Protein AF-0000000070424730 (afdb_homodimer)

Sequence (356 aa):
MATKINPPKYNSAKSYELYKQELLAWKEITELAKEKRGVAIALTLPEEDKSKIREKVFDQIKLDDLKKETGLETLIAFLDKHLAKDDLADSLTKFEEFEDYRRSETQSIVDNIGVFDANYRRIEKKGMKLPPEILAFKLLRRANITKEETMIVLTGLNYNVTETLYDQAKQSLKSLQFMATKINPPKYNSAKSYELYKQELLAWKEITELAKEKRGVAIALTLPEEDKSKIREKVFDQIKLDDLKKETGLETLIAFLDKHLAKDDLADSLTKFEEFEDYRRSETQSIVDNIGVFDANYRRIEKKGMKLPPEILAFKLLRRANITKEETMIVLTGLNYNVTETLYDQAKQSLKSLQF

Structure (mmCIF, N/CA/C/O backbone):
data_AF-0000000070424730-model_v1
#
loop_
_entity.id
_entity.type
_entity.pdbx_description
1 polymer 'Uncharacterized pr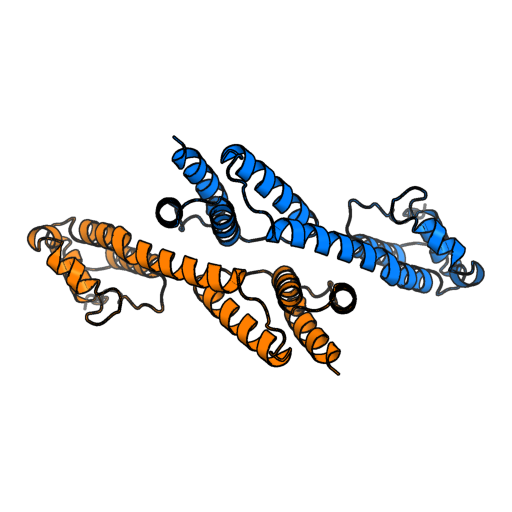otein LOC111123144 isoform X2'
#
loop_
_atom_site.group_PDB
_atom_site.id
_atom_site.type_symbol
_atom_site.label_atom_id
_atom_site.label_alt_id
_atom_site.label_comp_id
_atom_site.label_asym_id
_atom_site.label_entity_id
_atom_site.label_seq_id
_atom_site.pdbx_PDB_ins_code
_atom_site.Cartn_x
_atom_site.Cartn_y
_atom_site.Cartn_z
_atom_site.occupancy
_atom_site.B_iso_or_equiv
_atom_site.auth_seq_id
_atom_site.auth_comp_id
_atom_site.auth_asym_id
_atom_site.auth_atom_id
_atom_site.pdbx_PDB_model_num
ATOM 1 N N . MET A 1 1 ? 22.406 21.359 39.031 1 36.47 1 MET A N 1
ATOM 2 C CA . MET A 1 1 ? 22.25 22.141 37.812 1 36.47 1 MET A CA 1
ATOM 3 C C . MET A 1 1 ? 21.078 21.625 36.969 1 36.47 1 MET A C 1
ATOM 5 O O . MET A 1 1 ? 21 20.438 36.688 1 36.47 1 MET A O 1
ATOM 9 N N . ALA A 1 2 ? 19.906 22.156 37.219 1 44.91 2 ALA A N 1
ATOM 10 C CA . ALA A 1 2 ? 18.703 21.641 36.562 1 44.91 2 ALA A CA 1
ATOM 11 C C . ALA A 1 2 ? 18.906 21.438 35.062 1 44.91 2 ALA A C 1
ATOM 13 O O . ALA A 1 2 ? 19.5 22.297 34.406 1 44.91 2 ALA A O 1
ATOM 14 N N . THR A 1 3 ? 19.188 20.391 34.562 1 49.38 3 THR A N 1
ATOM 15 C CA . THR A 1 3 ? 19.453 20.078 33.188 1 49.38 3 THR A CA 1
ATOM 16 C C . THR A 1 3 ? 18.484 20.797 32.25 1 49.38 3 THR A C 1
ATOM 18 O O . THR A 1 3 ? 17.266 20.594 32.344 1 49.38 3 THR A O 1
ATOM 21 N N . LYS A 1 4 ? 18.922 22.062 31.922 1 62.5 4 LYS A N 1
ATOM 22 C CA . LYS A 1 4 ? 18.141 22.875 31 1 62.5 4 LYS A CA 1
ATOM 23 C C . LYS A 1 4 ? 17.859 22.125 29.703 1 62.5 4 LYS A C 1
ATOM 25 O O . LYS A 1 4 ? 18.797 21.734 28.984 1 62.5 4 LYS A O 1
ATOM 30 N N . ILE A 1 5 ? 16.766 21.453 29.594 1 75.62 5 ILE A N 1
ATOM 31 C CA . ILE A 1 5 ? 16.422 20.719 28.375 1 75.62 5 ILE A CA 1
ATOM 32 C C . ILE A 1 5 ? 15.891 21.688 27.312 1 75.62 5 ILE A C 1
ATOM 34 O O . ILE A 1 5 ? 14.883 22.359 27.531 1 75.62 5 ILE A O 1
ATOM 38 N N . ASN A 1 6 ? 16.688 21.906 26.297 1 86 6 ASN A N 1
ATOM 39 C CA . ASN A 1 6 ? 16.328 22.797 25.203 1 86 6 ASN A CA 1
ATOM 40 C C . ASN A 1 6 ? 15.055 22.344 24.5 1 86 6 ASN A C 1
ATOM 42 O O . ASN A 1 6 ? 14.789 21.141 24.422 1 86 6 ASN A O 1
ATOM 46 N N . PRO A 1 7 ? 14.195 23.328 24.109 1 88.94 7 PRO A N 1
ATOM 47 C CA . PRO A 1 7 ? 13.016 22.969 23.328 1 88.94 7 PRO A CA 1
ATOM 48 C C . PRO A 1 7 ? 13.375 22.266 22.016 1 88.94 7 PRO A C 1
ATOM 50 O O . PRO A 1 7 ? 14.438 22.516 21.453 1 88.94 7 PRO A O 1
ATOM 53 N N . PRO A 1 8 ? 12.492 21.422 21.578 1 88.75 8 PRO A N 1
ATOM 54 C CA . PRO A 1 8 ? 12.727 20.766 20.281 1 88.75 8 PRO A CA 1
ATOM 55 C C . PRO A 1 8 ? 12.656 21.75 19.109 1 88.75 8 PRO A C 1
ATOM 57 O O . PRO A 1 8 ? 11.906 22.734 19.172 1 88.75 8 PRO A O 1
ATOM 60 N N . LYS A 1 9 ? 13.422 21.469 18.125 1 87.75 9 LYS A N 1
ATOM 61 C CA . LYS A 1 9 ? 13.406 22.266 16.906 1 87.75 9 LYS A CA 1
ATOM 62 C C . LYS A 1 9 ? 12.602 21.594 15.805 1 87.75 9 LYS A C 1
ATOM 64 O O . LYS A 1 9 ? 12.648 20.375 15.656 1 87.75 9 LYS A O 1
ATOM 69 N N . TYR A 1 10 ? 11.805 22.469 15.141 1 86.62 10 TYR A N 1
ATOM 70 C CA . TYR A 1 10 ? 11.039 21.953 14.008 1 86.62 10 TYR A CA 1
ATOM 71 C C . TYR A 1 10 ? 11.836 22.078 12.719 1 86.62 10 TYR A C 1
ATOM 73 O O . TYR A 1 10 ? 12.453 23.109 12.453 1 86.62 10 TYR A O 1
ATOM 81 N N . ASN A 1 11 ? 11.906 20.953 12.016 1 77.88 11 ASN A N 1
ATOM 82 C CA . ASN A 1 11 ? 12.422 20.984 10.656 1 77.88 11 ASN A CA 1
ATOM 83 C C . ASN A 1 11 ? 11.57 20.141 9.711 1 77.88 11 ASN A C 1
ATOM 85 O O . ASN A 1 11 ? 10.914 19.188 10.141 1 77.88 11 ASN A O 1
ATOM 89 N N . SER A 1 12 ? 11.609 20.562 8.414 1 72.06 12 SER A N 1
ATOM 90 C CA . SER A 1 12 ? 10.719 19.984 7.414 1 72.06 12 SER A CA 1
ATOM 91 C C . SER A 1 12 ? 11.07 18.516 7.145 1 72.06 12 SER A C 1
ATOM 93 O O . SER A 1 12 ? 10.297 17.797 6.508 1 72.06 12 SER A O 1
ATOM 95 N N . ALA A 1 13 ? 12.18 18.094 7.719 1 71.25 13 ALA A N 1
ATOM 96 C CA . ALA A 1 13 ? 12.602 16.719 7.492 1 71.25 13 ALA A CA 1
ATOM 97 C C . ALA A 1 13 ? 11.812 15.758 8.375 1 71.25 13 ALA A C 1
ATOM 99 O O . ALA A 1 13 ? 11.758 14.555 8.102 1 71.25 13 ALA A O 1
ATOM 100 N N . LYS A 1 14 ? 11.25 16.328 9.438 1 74.75 14 LYS A N 1
ATOM 101 C CA . LYS A 1 14 ? 10.43 15.508 10.32 1 74.75 14 LYS A CA 1
ATOM 102 C C . LYS A 1 14 ? 8.953 15.828 10.156 1 74.75 14 LYS A C 1
ATOM 104 O O . LYS A 1 14 ? 8.586 16.953 9.82 1 74.75 14 LYS A O 1
ATOM 109 N N . SER A 1 15 ? 8.195 14.797 10.414 1 77.88 15 SER A N 1
ATOM 110 C CA . SER A 1 15 ? 6.754 15.016 10.352 1 77.88 15 SER A CA 1
ATOM 111 C C . SER A 1 15 ? 6.285 15.922 11.492 1 77.88 15 SER A C 1
ATOM 113 O O . SER A 1 15 ? 6.879 15.922 12.57 1 77.88 15 SER A O 1
ATOM 115 N N . TYR A 1 16 ? 5.336 16.703 11.227 1 85.88 16 TYR A N 1
ATOM 116 C CA . TYR A 1 16 ? 4.777 17.562 12.266 1 85.88 16 TYR A CA 1
ATOM 117 C C . TYR A 1 16 ? 4.32 16.75 13.461 1 85.88 16 TYR A C 1
ATOM 119 O O . TYR A 1 16 ? 4.469 17.172 14.609 1 85.88 16 TYR A O 1
ATOM 127 N N . GLU A 1 17 ? 3.738 15.602 13.172 1 79.31 17 GLU A N 1
ATOM 128 C CA . GLU A 1 17 ? 3.27 14.758 14.266 1 79.31 17 GLU A CA 1
ATOM 129 C C . GLU A 1 17 ? 4.41 14.398 15.211 1 79.31 17 GLU A C 1
ATOM 131 O O . GLU A 1 17 ? 4.23 14.391 16.422 1 79.31 17 GLU A O 1
ATOM 136 N N . LEU A 1 18 ? 5.461 14.039 14.664 1 79.19 18 LEU A N 1
ATOM 137 C CA . LEU A 1 18 ? 6.633 13.742 15.484 1 79.19 18 LEU A CA 1
ATOM 138 C C . LEU A 1 18 ? 7.07 14.969 16.281 1 79.19 18 LEU A C 1
ATOM 140 O O . LEU A 1 18 ? 7.395 14.875 17.453 1 79.19 18 LEU A O 1
ATOM 144 N N . TYR A 1 19 ? 7.137 16.078 15.633 1 88.5 19 TYR A N 1
ATOM 145 C CA . TYR A 1 19 ? 7.488 17.328 16.297 1 88.5 19 TYR A CA 1
ATOM 146 C C . TYR A 1 19 ? 6.527 17.625 17.438 1 88.5 19 TYR A C 1
ATOM 148 O O . TYR A 1 19 ? 6.953 18.016 18.531 1 88.5 19 TYR A O 1
ATOM 156 N N . LYS A 1 20 ? 5.285 17.438 17.172 1 89.25 20 LYS A N 1
ATOM 157 C CA . LYS A 1 20 ? 4.277 17.672 18.203 1 89.25 20 LYS A CA 1
ATOM 158 C C . LYS A 1 20 ? 4.496 16.766 19.406 1 89.25 20 LYS A C 1
ATOM 160 O O . LYS A 1 20 ? 4.387 17.203 20.547 1 89.25 20 LYS A O 1
ATOM 165 N N . GLN A 1 21 ? 4.855 15.547 19.156 1 84.94 21 GLN A N 1
ATOM 166 C CA . GLN A 1 21 ? 5.145 14.617 20.25 1 84.94 21 GLN A CA 1
ATOM 167 C C . GLN A 1 21 ? 6.355 15.078 21.062 1 84.94 21 GLN A C 1
ATOM 169 O O . GLN A 1 21 ? 6.367 14.977 22.281 1 84.94 21 GLN A O 1
ATOM 174 N N . GLU A 1 22 ? 7.312 15.508 20.344 1 89.25 22 GLU A N 1
ATOM 175 C CA . GLU A 1 22 ? 8.492 16.047 21.016 1 89.25 22 GLU A CA 1
ATOM 176 C C . GLU A 1 22 ? 8.133 17.25 21.891 1 89.25 22 GLU A C 1
ATOM 178 O O . GLU A 1 22 ? 8.664 17.406 22.984 1 89.25 22 GLU A O 1
ATOM 183 N N . LEU A 1 23 ? 7.289 18.094 21.391 1 92.19 23 LEU A N 1
ATOM 184 C CA . LEU A 1 23 ? 6.84 19.266 22.141 1 92.19 23 LEU A CA 1
ATOM 185 C C . LEU A 1 23 ? 6.133 18.844 23.422 1 92.19 23 LEU A C 1
ATOM 187 O O . LEU A 1 23 ? 6.387 19.406 24.484 1 92.19 23 LEU A O 1
ATOM 191 N N . LEU A 1 24 ? 5.309 17.812 23.344 1 90.56 24 LEU A N 1
ATOM 192 C CA . LEU A 1 24 ? 4.551 17.344 24.5 1 90.56 24 LEU A CA 1
ATOM 193 C C . LEU A 1 24 ? 5.473 16.688 25.516 1 90.56 24 LEU A C 1
ATOM 195 O O . LEU A 1 24 ? 5.285 16.844 26.719 1 90.56 24 LEU A O 1
ATOM 199 N N . ALA A 1 25 ? 6.426 15.984 25.031 1 90.62 25 ALA A N 1
ATOM 200 C CA . ALA A 1 25 ? 7.426 15.398 25.922 1 90.62 25 ALA A CA 1
ATOM 201 C C . ALA A 1 25 ? 8.227 16.484 26.641 1 90.62 25 ALA A C 1
ATOM 203 O O . ALA A 1 25 ? 8.445 16.391 27.859 1 90.62 25 ALA A O 1
ATOM 204 N N . TRP A 1 26 ? 8.68 17.438 25.922 1 92.56 26 TRP A N 1
ATOM 205 C CA . TRP A 1 26 ? 9.43 18.562 26.469 1 92.56 26 TRP A CA 1
ATOM 206 C C . TRP A 1 26 ? 8.609 19.281 27.531 1 92.56 26 TRP A C 1
ATOM 208 O O . TRP A 1 26 ? 9.141 19.688 28.562 1 92.56 26 TRP A O 1
ATOM 218 N N . LYS A 1 27 ? 7.332 19.438 27.25 1 92.62 27 LYS A N 1
ATOM 219 C CA . LYS A 1 27 ? 6.41 20.062 28.188 1 92.62 27 LYS A CA 1
ATOM 220 C C . LYS A 1 27 ? 6.434 19.375 29.547 1 92.62 27 LYS A C 1
ATOM 222 O O . LYS A 1 27 ? 6.332 20.031 30.594 1 92.62 27 LYS A O 1
ATOM 227 N N . GLU A 1 28 ? 6.637 18.141 29.562 1 91.56 28 GLU A N 1
ATOM 228 C CA . GLU A 1 28 ? 6.574 17.328 30.781 1 91.56 28 GLU A CA 1
ATOM 229 C C . GLU A 1 28 ? 7.824 17.531 31.641 1 91.56 28 GLU A C 1
ATOM 231 O O . GLU A 1 28 ? 7.789 17.328 32.844 1 91.56 28 GLU A O 1
ATOM 236 N N . ILE A 1 29 ? 8.875 17.844 31.031 1 91.12 29 ILE A N 1
ATOM 237 C CA . ILE A 1 29 ? 10.125 17.766 31.781 1 91.12 29 ILE A CA 1
ATOM 238 C C . ILE A 1 29 ? 10.711 19.172 31.953 1 91.12 29 ILE A C 1
ATOM 240 O O . ILE A 1 29 ? 11.609 19.375 32.781 1 91.12 29 ILE A O 1
ATOM 244 N N . THR A 1 30 ? 10.273 20.109 31.156 1 92.19 30 THR A N 1
ATOM 245 C CA . THR A 1 30 ? 10.867 21.453 31.203 1 92.19 30 THR A CA 1
ATOM 246 C C . THR A 1 30 ? 10.625 22.109 32.562 1 92.19 30 THR A C 1
ATOM 248 O O . THR A 1 30 ? 9.602 21.859 33.188 1 92.19 30 THR A O 1
ATOM 251 N N . GLU A 1 31 ? 11.562 22.891 32.906 1 91.12 31 GLU A N 1
ATOM 252 C CA . GLU A 1 31 ? 11.461 23.641 34.156 1 91.12 31 GLU A CA 1
ATOM 253 C C . GLU A 1 31 ? 11.023 25.078 33.906 1 91.12 31 GLU A C 1
ATOM 255 O O . GLU A 1 31 ? 10.859 25.859 34.844 1 91.12 31 GLU A O 1
ATOM 260 N N . LEU A 1 32 ? 10.781 25.375 32.656 1 91.81 32 LEU A N 1
ATOM 261 C CA . LEU A 1 32 ? 10.312 26.703 32.312 1 91.81 32 LEU A CA 1
ATOM 262 C C . LEU A 1 32 ? 8.898 26.938 32.812 1 91.81 32 LEU A C 1
ATOM 264 O O . LEU A 1 32 ? 8.055 26.031 32.75 1 91.81 32 LEU A O 1
ATOM 268 N N . ALA A 1 33 ? 8.695 28.156 33.344 1 92.88 33 ALA A N 1
ATOM 269 C CA . ALA A 1 33 ? 7.344 28.516 33.75 1 92.88 33 ALA A CA 1
ATOM 270 C C . ALA A 1 33 ? 6.352 28.344 32.594 1 92.88 33 ALA A C 1
ATOM 272 O O . ALA A 1 33 ? 6.703 28.547 31.438 1 92.88 33 ALA A O 1
ATOM 273 N N . LYS A 1 34 ? 5.117 27.984 32.938 1 94 34 LYS A N 1
ATOM 274 C CA . LYS A 1 34 ? 4.082 27.703 31.938 1 94 34 LYS A CA 1
ATOM 275 C C . LYS A 1 34 ? 3.865 28.906 31.031 1 94 34 LYS A C 1
ATOM 277 O O . LYS A 1 34 ? 3.656 28.75 29.828 1 94 34 LYS A O 1
ATOM 282 N N . GLU A 1 35 ? 4.016 30.078 31.641 1 94.94 35 GLU A N 1
ATOM 283 C CA . GLU A 1 35 ? 3.732 31.312 30.938 1 94.94 35 GLU A CA 1
ATOM 284 C C . GLU A 1 35 ? 4.84 31.641 29.938 1 94.94 35 GLU A C 1
ATOM 286 O O . GLU A 1 35 ? 4.688 32.531 29.094 1 94.94 35 GLU A O 1
ATOM 291 N N . LYS A 1 36 ? 5.898 30.891 29.953 1 93.31 36 LYS A N 1
ATOM 292 C CA . LYS A 1 36 ? 7.035 31.172 29.078 1 93.31 36 LYS A CA 1
ATOM 293 C C . LYS A 1 36 ? 7.168 30.109 28 1 93.31 36 LYS A C 1
ATOM 295 O O . LYS A 1 36 ? 7.898 30.297 27.016 1 93.31 36 LYS A O 1
ATOM 300 N N . ARG A 1 37 ? 6.512 29.047 28.078 1 94.69 37 ARG A N 1
ATOM 301 C CA . ARG A 1 37 ? 6.707 27.875 27.234 1 94.69 37 ARG A CA 1
ATOM 302 C C . ARG A 1 37 ? 6.266 28.172 25.797 1 94.69 37 ARG A C 1
ATOM 304 O O . ARG A 1 37 ? 6.953 27.797 24.844 1 94.69 37 ARG A O 1
ATOM 311 N N . GLY A 1 38 ? 5.121 28.781 25.641 1 95.38 38 GLY A N 1
ATOM 312 C CA . GLY A 1 38 ? 4.637 29.125 24.312 1 95.38 38 GLY A CA 1
ATOM 313 C C . GLY A 1 38 ? 5.609 29.984 23.516 1 95.38 38 GLY A C 1
ATOM 314 O O . GLY A 1 38 ? 5.926 29.688 22.375 1 95.38 38 GLY A O 1
ATOM 315 N N . VAL A 1 39 ? 6.121 30.969 24.25 1 93.56 39 VAL A N 1
ATOM 316 C CA . VAL A 1 39 ? 7.047 31.906 23.625 1 93.56 39 VAL A CA 1
ATOM 317 C C . VAL A 1 39 ? 8.359 31.188 23.297 1 93.56 39 VAL A C 1
ATOM 319 O O . VAL A 1 39 ? 8.938 31.391 22.234 1 93.56 39 VAL A O 1
ATOM 322 N N . ALA A 1 40 ? 8.836 30.406 24.172 1 93.12 40 ALA A N 1
ATOM 323 C CA . ALA A 1 40 ? 10.094 29.672 23.984 1 93.12 40 ALA A CA 1
ATOM 324 C C . ALA A 1 40 ? 10.047 28.828 22.719 1 93.12 40 ALA A C 1
ATOM 326 O O . ALA A 1 40 ? 10.992 28.828 21.922 1 93.12 40 ALA A O 1
ATOM 327 N N . ILE A 1 41 ? 8.945 28.094 22.531 1 94.44 41 ILE A N 1
ATOM 328 C CA . ILE A 1 41 ? 8.812 27.219 21.375 1 94.44 41 ILE A CA 1
ATOM 329 C C . ILE A 1 41 ? 8.656 28.047 20.109 1 94.44 41 ILE A C 1
ATOM 331 O O . ILE A 1 41 ? 9.25 27.734 19.062 1 94.44 41 ILE A O 1
ATOM 335 N N . ALA A 1 42 ? 7.883 29.109 20.188 1 93.5 42 ALA A N 1
ATOM 336 C CA . ALA A 1 42 ? 7.656 29.969 19.031 1 93.5 42 ALA A CA 1
ATOM 337 C C . ALA A 1 42 ? 8.977 30.484 18.469 1 93.5 42 ALA A C 1
ATOM 339 O O . ALA A 1 42 ? 9.156 30.562 17.25 1 93.5 42 ALA A O 1
ATOM 340 N N . LEU A 1 43 ? 9.828 30.719 19.359 1 92.12 43 LEU A N 1
ATOM 341 C CA . LEU A 1 43 ? 11.102 31.312 18.969 1 92.12 43 LEU A CA 1
ATOM 342 C C . LEU A 1 43 ? 12.023 30.266 18.359 1 92.12 43 LEU A C 1
ATOM 344 O O . LEU A 1 43 ? 13 30.609 17.688 1 92.12 43 LEU A O 1
ATOM 348 N N . THR A 1 44 ? 11.727 29 18.562 1 91.31 44 THR A N 1
ATOM 349 C CA . THR A 1 44 ? 12.57 27.953 18 1 91.31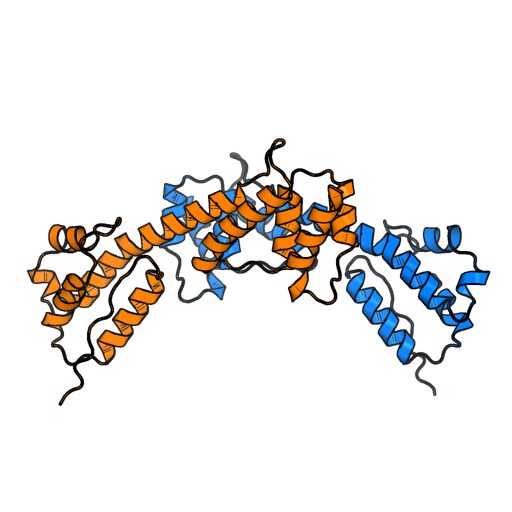 44 THR A CA 1
ATOM 350 C C . THR A 1 44 ? 12.109 27.578 16.594 1 91.31 44 THR A C 1
ATOM 352 O O . THR A 1 44 ? 12.812 26.859 15.883 1 91.31 44 THR A O 1
ATOM 355 N N . LEU A 1 45 ? 10.938 28.031 16.203 1 92.31 45 LEU A N 1
ATOM 356 C CA . LEU A 1 45 ? 10.422 27.703 14.883 1 92.31 45 LEU A CA 1
ATOM 357 C C . LEU A 1 45 ? 11.281 28.328 13.789 1 92.31 45 LEU A C 1
ATOM 359 O O . LEU A 1 45 ? 11.859 29.406 13.992 1 92.31 45 LEU A O 1
ATOM 363 N N . PRO A 1 46 ? 11.359 27.641 12.727 1 87.94 46 PRO A N 1
ATOM 364 C CA . PRO A 1 46 ? 12.25 28.125 11.672 1 87.94 46 PRO A CA 1
ATOM 365 C C . PRO A 1 46 ? 11.789 29.453 11.07 1 87.94 46 PRO A C 1
ATOM 367 O O . PRO A 1 46 ? 10.586 29.672 10.891 1 87.94 46 PRO A O 1
ATOM 370 N N . GLU A 1 47 ? 12.719 30.297 10.711 1 82 47 GLU A N 1
ATOM 371 C CA . GLU A 1 47 ? 12.438 31.625 10.164 1 82 47 GLU A CA 1
ATOM 372 C C . GLU A 1 47 ? 12.258 31.562 8.648 1 82 47 GLU A C 1
ATOM 374 O O . GLU A 1 47 ? 11.398 32.25 8.094 1 82 47 GLU A O 1
ATOM 379 N N . GLU A 1 48 ? 13.102 30.781 7.988 1 77.25 48 GLU A N 1
ATOM 380 C CA . GLU A 1 48 ? 13.156 30.828 6.531 1 77.25 48 GLU A CA 1
ATOM 381 C C . GLU A 1 48 ? 12.664 29.516 5.914 1 77.25 48 GLU A C 1
ATOM 383 O O . GLU A 1 48 ? 12.898 29.266 4.734 1 77.25 48 GLU A O 1
ATOM 388 N N . ASP A 1 49 ? 11.734 29.031 6.531 1 76.25 49 ASP A N 1
ATOM 389 C CA . ASP A 1 49 ? 11.281 27.781 5.914 1 76.25 49 ASP A CA 1
ATOM 390 C C . ASP A 1 49 ? 10.055 28.016 5.035 1 76.25 49 ASP A C 1
ATOM 392 O O . ASP A 1 49 ? 9.461 29.094 5.07 1 76.25 49 ASP A O 1
A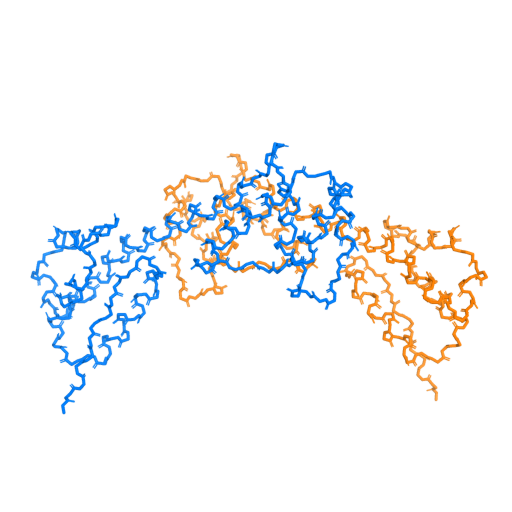TOM 396 N N . LYS A 1 50 ? 9.805 27.156 4.094 1 76.12 50 LYS A N 1
ATOM 397 C CA . LYS A 1 50 ? 8.742 27.281 3.104 1 76.12 50 LYS A CA 1
ATOM 398 C C . LYS A 1 50 ? 7.398 27.562 3.775 1 76.12 50 LYS A C 1
ATOM 400 O O . LYS A 1 50 ? 6.559 28.266 3.223 1 76.12 50 LYS A O 1
ATOM 405 N N . SER A 1 51 ? 7.254 27.078 5 1 77.69 51 SER A N 1
ATOM 406 C CA . SER A 1 51 ? 5.973 27.203 5.691 1 77.69 51 SER A CA 1
ATOM 407 C C . SER A 1 51 ? 5.801 28.609 6.285 1 77.69 51 SER A C 1
ATOM 409 O O . SER A 1 51 ? 4.68 29.031 6.57 1 77.69 51 SER A O 1
ATOM 411 N N . LYS A 1 52 ? 6.977 29.297 6.5 1 83.88 52 LYS A N 1
ATOM 412 C CA . LYS A 1 52 ? 6.98 30.594 7.168 1 83.88 52 LYS A CA 1
ATOM 413 C C . LYS A 1 52 ? 6.195 30.547 8.477 1 83.88 52 LYS A C 1
ATOM 415 O O . LYS A 1 52 ? 5.461 31.484 8.805 1 83.88 52 LYS A O 1
ATOM 420 N N . ILE A 1 53 ? 6.254 29.438 9.125 1 90.19 53 ILE A N 1
ATOM 421 C CA . ILE A 1 53 ? 5.406 29.156 10.273 1 90.19 53 ILE A CA 1
ATOM 422 C C . ILE A 1 53 ? 5.703 30.141 11.398 1 90.19 53 ILE A C 1
ATOM 424 O O . ILE A 1 53 ? 4.785 30.609 12.086 1 90.19 53 ILE A O 1
ATOM 428 N N . ARG A 1 54 ? 6.914 30.531 11.594 1 90.31 54 ARG A N 1
ATOM 429 C CA . ARG A 1 54 ? 7.23 31.484 12.656 1 90.31 54 ARG A CA 1
ATOM 430 C C . ARG A 1 54 ? 6.566 32.812 12.406 1 90.31 54 ARG A C 1
ATOM 432 O O . ARG A 1 54 ? 5.973 33.406 13.312 1 90.31 54 ARG A O 1
ATOM 439 N N . GLU A 1 55 ? 6.668 33.219 11.203 1 90.81 55 GLU A N 1
ATOM 440 C CA . GLU A 1 55 ? 6.027 34.5 10.828 1 90.81 55 GLU A CA 1
ATOM 441 C C . GLU A 1 55 ? 4.52 34.438 11.055 1 90.81 55 GLU A C 1
ATOM 443 O O . GLU A 1 55 ? 3.93 35.375 11.586 1 90.81 55 GLU A O 1
ATOM 448 N N . LYS A 1 56 ? 3.951 33.375 10.703 1 90.62 56 LYS A N 1
ATOM 449 C CA . LYS A 1 56 ? 2.514 33.188 10.883 1 90.62 56 LYS A CA 1
ATOM 450 C C . LYS A 1 56 ? 2.137 33.219 12.359 1 90.62 56 LYS A C 1
ATOM 452 O O . LYS A 1 56 ? 1.123 33.812 12.734 1 90.62 56 LYS A O 1
ATOM 457 N N . VAL A 1 57 ? 2.955 32.531 13.117 1 93.31 57 VAL A N 1
ATOM 458 C CA . VAL A 1 57 ? 2.691 32.469 14.547 1 93.31 57 VAL A CA 1
ATOM 459 C C . VAL A 1 57 ? 2.686 33.875 15.156 1 93.31 57 VAL A C 1
ATOM 461 O O . VAL A 1 57 ? 1.727 34.25 15.82 1 93.31 57 VAL A O 1
ATOM 464 N N . PHE A 1 58 ? 3.689 34.656 14.875 1 92.38 58 PHE A N 1
ATOM 465 C CA . PHE A 1 58 ? 3.83 35.969 15.508 1 92.38 58 PHE A CA 1
ATOM 466 C C . PHE A 1 58 ? 2.912 36.969 14.844 1 92.38 58 PHE A C 1
ATOM 468 O O . PHE A 1 58 ? 2.619 38.031 15.43 1 92.38 58 PHE A O 1
ATOM 475 N N . ASP A 1 59 ? 2.438 36.656 13.664 1 92.06 59 ASP A N 1
ATOM 476 C CA . ASP A 1 59 ? 1.495 37.531 12.961 1 92.06 59 ASP A CA 1
ATOM 477 C C . ASP A 1 59 ? 0.064 37.281 13.43 1 92.06 59 ASP A C 1
ATOM 479 O O . ASP A 1 59 ? -0.746 38.219 13.5 1 92.06 59 ASP A O 1
ATOM 483 N N . GLN A 1 60 ? -0.207 36.062 13.797 1 92.81 60 GLN A N 1
ATOM 484 C CA . GLN A 1 60 ? -1.609 35.688 13.953 1 92.81 60 GLN A CA 1
ATOM 485 C C . GLN A 1 60 ? -1.943 35.406 15.414 1 92.81 60 GLN A C 1
ATOM 487 O O . GLN A 1 60 ? -3.115 35.406 15.797 1 92.81 60 GLN A O 1
ATOM 492 N N . ILE A 1 61 ? -0.941 35.094 16.203 1 93.69 61 ILE A N 1
ATOM 493 C CA . ILE A 1 61 ? -1.16 34.875 17.625 1 93.69 61 ILE A CA 1
ATOM 494 C C . ILE A 1 61 ? -0.656 36.094 18.422 1 93.69 61 ILE A C 1
ATOM 496 O O . ILE A 1 61 ? 0.501 36.469 18.281 1 93.69 61 ILE A O 1
ATOM 500 N N . LYS A 1 62 ? -1.55 36.656 19.25 1 94.75 62 LYS A N 1
ATOM 501 C CA . LYS A 1 62 ? -1.116 37.75 20.109 1 94.75 62 LYS A CA 1
ATOM 502 C C . LYS A 1 62 ? -0.073 37.25 21.125 1 94.75 62 LYS A C 1
ATOM 504 O O . LYS A 1 62 ? -0.2 36.156 21.672 1 94.75 62 LYS A O 1
ATOM 509 N N . LEU A 1 63 ? 0.861 38.094 21.25 1 93.62 63 LEU A N 1
ATOM 510 C CA . LEU A 1 63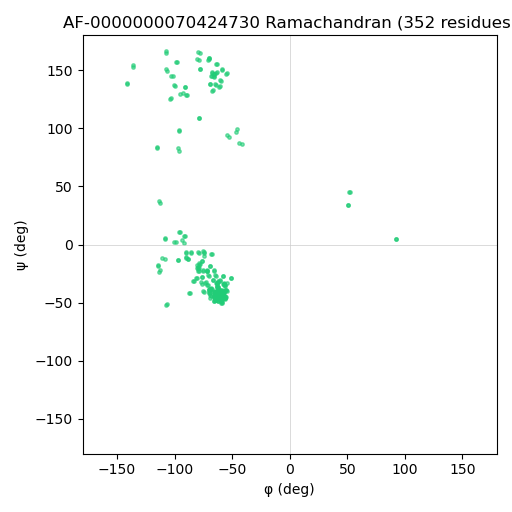 ? 1.919 37.75 22.203 1 93.62 63 LEU A CA 1
ATOM 511 C C . LEU A 1 63 ? 1.344 37.469 23.594 1 93.62 63 LEU A C 1
ATOM 513 O O . LEU A 1 63 ? 1.808 36.594 24.297 1 93.62 63 LEU A O 1
ATOM 517 N N . ASP A 1 64 ? 0.364 38.25 23.984 1 94.75 64 ASP A N 1
ATOM 518 C CA . ASP A 1 64 ? -0.261 38.125 25.297 1 94.75 64 ASP A CA 1
ATOM 519 C C . ASP A 1 64 ? -0.888 36.719 25.453 1 94.75 64 ASP A C 1
ATOM 521 O O . ASP A 1 64 ? -0.918 36.188 26.562 1 94.75 64 ASP A O 1
ATOM 525 N N . ASP A 1 65 ? -1.345 36.156 24.344 1 94.94 65 ASP A N 1
ATOM 526 C CA . ASP A 1 65 ? -1.933 34.844 24.391 1 94.94 65 ASP A CA 1
ATOM 527 C C . ASP A 1 65 ? -0.852 33.75 24.5 1 94.94 65 ASP A C 1
ATOM 529 O O . ASP A 1 65 ? -1.059 32.719 25.125 1 94.94 65 ASP A O 1
ATOM 533 N N . LEU A 1 66 ? 0.296 34 23.906 1 95 66 LEU A N 1
ATOM 534 C CA . LEU A 1 66 ? 1.412 33.062 23.953 1 95 66 LEU A CA 1
ATOM 535 C C . LEU A 1 66 ? 2.049 33.031 25.344 1 95 66 LEU A C 1
ATOM 537 O O . LEU A 1 66 ? 2.648 32.031 25.734 1 95 66 LEU A O 1
ATOM 541 N N . LYS A 1 67 ? 1.84 34.156 26.125 1 94.12 67 LYS A N 1
ATOM 542 C CA . LYS A 1 67 ? 2.469 34.312 27.438 1 94.12 67 LYS A CA 1
ATOM 543 C C . LYS A 1 67 ? 1.556 33.781 28.547 1 94.12 67 LYS A C 1
ATOM 545 O O . LYS A 1 67 ? 1.87 33.938 29.734 1 94.12 67 LYS A O 1
ATOM 550 N N . LYS A 1 68 ? 0.442 33.281 28.188 1 95.56 68 LYS A N 1
ATOM 551 C CA . LYS A 1 68 ? -0.457 32.688 29.172 1 95.56 68 LYS A CA 1
ATOM 552 C C . LYS A 1 68 ? 0 31.297 29.578 1 95.56 68 LYS A C 1
ATOM 554 O O . LYS A 1 68 ? 0.842 30.703 28.906 1 95.56 68 LYS A O 1
ATOM 559 N N . GLU A 1 69 ? -0.578 30.844 30.688 1 95.44 69 GLU A N 1
ATOM 560 C CA . GLU A 1 69 ? -0.307 29.469 31.109 1 95.44 69 GLU A CA 1
ATOM 561 C C . GLU A 1 69 ? -0.696 28.469 30.031 1 95.44 69 GLU A C 1
ATOM 563 O O . GLU A 1 69 ? -0.076 27.406 29.906 1 95.44 69 GLU A O 1
ATOM 568 N N . THR A 1 70 ? -1.668 28.891 29.234 1 95.69 70 THR A N 1
ATOM 569 C CA . THR A 1 70 ? -2.162 28.047 28.156 1 95.69 70 THR A CA 1
ATOM 570 C C . THR A 1 70 ? -1.473 28.375 26.828 1 95.69 70 THR A C 1
ATOM 572 O O . THR A 1 70 ? -1.925 27.953 25.766 1 95.69 70 THR A O 1
ATOM 575 N N . GLY A 1 71 ? -0.399 29.188 26.922 1 95.25 71 GLY A N 1
ATOM 576 C CA . GLY A 1 71 ? 0.267 29.656 25.719 1 95.25 71 GLY A CA 1
ATOM 577 C C . GLY A 1 71 ? 0.777 28.531 24.828 1 95.25 71 GLY A C 1
ATOM 578 O O . GLY A 1 71 ? 0.653 28.594 23.609 1 95.25 71 GLY A O 1
ATOM 579 N N . LEU A 1 72 ? 1.351 27.531 25.453 1 95.56 72 LEU A N 1
ATOM 580 C CA . LEU A 1 72 ? 1.864 26.391 24.688 1 95.56 72 LEU A CA 1
ATOM 581 C C . LEU A 1 72 ? 0.73 25.656 23.984 1 95.56 72 LEU A C 1
ATOM 583 O O . LEU A 1 72 ? 0.869 25.25 22.828 1 95.56 72 LEU A O 1
ATOM 587 N N . GLU A 1 73 ? -0.392 25.484 24.641 1 94.25 73 GLU A N 1
ATOM 588 C CA . GLU A 1 73 ? -1.556 24.844 24.047 1 94.25 73 GLU A CA 1
ATOM 589 C C . GLU A 1 73 ? -2.08 25.641 22.859 1 94.25 73 GLU A C 1
ATOM 591 O O . GLU A 1 73 ? -2.451 25.078 21.828 1 94.25 73 GLU A O 1
ATOM 596 N N . THR A 1 74 ? -2.092 26.953 23.062 1 94.88 74 THR A N 1
ATOM 597 C CA . THR A 1 74 ? -2.502 27.859 21.984 1 94.88 74 THR A CA 1
ATOM 598 C C . THR A 1 74 ? -1.586 27.703 20.781 1 94.88 74 THR A C 1
ATOM 600 O O . THR A 1 74 ? -2.059 27.641 19.641 1 94.88 74 THR A O 1
ATOM 603 N N . LEU A 1 75 ? -0.273 27.625 21.062 1 95.31 75 LEU A N 1
ATOM 604 C CA . LEU A 1 75 ? 0.706 27.469 19.984 1 95.31 75 LEU A CA 1
ATOM 605 C C . LEU A 1 75 ? 0.531 26.125 19.281 1 95.31 75 LEU A C 1
ATOM 607 O O . LEU A 1 75 ? 0.52 26.047 18.047 1 95.31 75 LEU A O 1
ATOM 611 N N . ILE A 1 76 ? 0.343 25.078 19.969 1 93.06 76 ILE A N 1
ATOM 612 C CA . ILE A 1 76 ? 0.191 23.734 19.406 1 93.06 76 ILE A CA 1
ATOM 613 C C . ILE A 1 76 ? -1.062 23.688 18.531 1 93.06 76 ILE A C 1
ATOM 615 O O . ILE A 1 76 ? -1.046 23.109 17.453 1 93.06 76 ILE A O 1
ATOM 619 N N . ALA A 1 77 ? -2.133 24.281 19 1 89.75 77 ALA A N 1
ATOM 620 C CA . ALA A 1 77 ? -3.359 24.344 18.203 1 89.75 77 ALA A CA 1
ATOM 621 C C . ALA A 1 77 ? -3.123 25.047 16.875 1 89.75 77 ALA A C 1
ATOM 623 O O . ALA A 1 77 ? -3.639 24.625 15.836 1 89.75 77 ALA A O 1
ATOM 624 N N . PHE A 1 78 ? -2.377 26.125 16.953 1 90.5 78 PHE A N 1
ATOM 625 C CA . PHE A 1 78 ? -2.035 26.875 15.758 1 90.5 78 PHE A CA 1
ATOM 626 C C . PHE A 1 78 ? -1.181 26.031 14.812 1 90.5 78 PHE A C 1
ATOM 628 O O . PHE A 1 78 ? -1.405 26.031 13.602 1 90.5 78 PHE A O 1
ATOM 635 N N . LEU A 1 79 ? -0.18 25.375 15.352 1 90.25 79 LEU A N 1
ATOM 636 C CA . LEU A 1 79 ? 0.697 24.531 14.562 1 90.25 79 LEU A CA 1
ATOM 637 C C . LEU A 1 79 ? -0.085 23.375 13.945 1 90.25 79 LEU A C 1
ATOM 639 O O . LEU A 1 79 ? 0.173 22.984 12.805 1 90.25 79 LEU A O 1
ATOM 643 N N . ASP A 1 80 ? -1.017 22.844 14.609 1 84.56 80 ASP A N 1
ATOM 644 C CA . ASP A 1 80 ? -1.894 21.797 14.102 1 84.56 80 ASP A CA 1
ATOM 645 C C . ASP A 1 80 ? -2.633 22.25 12.852 1 84.56 80 ASP A C 1
ATOM 647 O O . ASP A 1 80 ? -2.756 21.5 11.883 1 84.56 80 ASP A O 1
ATOM 651 N N . LYS A 1 81 ? -3.016 23.469 12.984 1 82.06 81 LYS A N 1
ATOM 652 C CA . LYS A 1 81 ? -3.812 24.016 11.891 1 82.06 81 LYS A CA 1
ATOM 653 C C . LYS A 1 81 ? -2.955 24.281 10.656 1 82.06 81 LYS A C 1
ATOM 655 O O . LYS A 1 81 ? -3.41 24.094 9.531 1 82.06 81 LYS A O 1
ATOM 660 N N . HIS A 1 82 ? -1.733 24.625 10.883 1 84.5 82 HIS A N 1
ATOM 661 C CA . HIS A 1 82 ? -0.943 25.094 9.75 1 84.5 82 HIS A CA 1
ATOM 662 C C . HIS A 1 82 ? 0.092 24.047 9.336 1 84.5 82 HIS A C 1
ATOM 664 O O . HIS A 1 82 ? 0.2 23.703 8.156 1 84.5 82 HIS A O 1
ATOM 670 N N . LEU A 1 83 ? 0.84 23.594 10.25 1 85.5 83 LEU A N 1
ATOM 671 C CA . LEU A 1 83 ? 1.917 22.672 9.906 1 85.5 83 LEU A CA 1
ATOM 672 C C . LEU A 1 83 ? 1.365 21.297 9.602 1 85.5 83 LEU A C 1
ATOM 674 O O . LEU A 1 83 ? 1.849 20.609 8.695 1 85.5 83 LEU A O 1
ATOM 678 N N . ALA A 1 84 ? 0.398 20.891 10.375 1 82.31 84 ALA A N 1
ATOM 679 C CA . ALA A 1 84 ? -0.204 19.594 10.102 1 82.31 84 ALA A CA 1
ATOM 680 C C . ALA A 1 84 ? -0.835 19.562 8.711 1 82.31 84 ALA A C 1
ATOM 682 O O . ALA A 1 84 ? -0.663 18.594 7.969 1 82.31 84 ALA A O 1
ATOM 683 N N . LYS A 1 85 ? -1.469 20.625 8.461 1 83.25 85 LYS A N 1
ATOM 684 C CA . LYS A 1 85 ? -2.129 20.734 7.168 1 83.25 85 LYS A CA 1
ATOM 685 C C . LYS A 1 85 ? -1.109 20.719 6.031 1 83.25 85 LYS A C 1
ATOM 687 O O . LYS A 1 85 ? -1.29 20.016 5.031 1 83.25 85 LYS A O 1
ATOM 692 N N . ASP A 1 86 ? -0.119 21.5 6.195 1 83.5 86 ASP A N 1
ATOM 693 C CA . ASP A 1 86 ? 0.914 21.578 5.168 1 83.5 86 ASP A CA 1
ATOM 694 C C . ASP A 1 86 ? 1.602 20.219 4.984 1 83.5 86 ASP A C 1
ATOM 696 O O . ASP A 1 86 ? 1.887 19.812 3.857 1 83.5 86 ASP A O 1
ATOM 700 N N . ASP A 1 87 ? 1.878 19.641 6.078 1 87 87 ASP A N 1
ATOM 701 C CA . ASP A 1 87 ? 2.539 18.344 6.031 1 87 87 ASP A CA 1
ATOM 702 C C . ASP A 1 87 ? 1.662 17.312 5.332 1 87 87 ASP A C 1
ATOM 704 O O . ASP A 1 87 ? 2.154 16.516 4.531 1 87 87 ASP A O 1
ATOM 708 N N . LEU A 1 88 ? 0.429 17.328 5.656 1 89.62 88 LEU A N 1
ATOM 709 C CA . LEU A 1 88 ? -0.501 16.391 5.043 1 89.62 88 LEU A CA 1
ATOM 710 C C . LEU A 1 88 ? -0.684 16.688 3.559 1 89.62 88 LEU A C 1
ATOM 712 O O . LEU A 1 88 ? -0.813 15.773 2.744 1 89.62 88 LEU A O 1
ATOM 716 N N . ALA A 1 89 ? -0.711 17.969 3.203 1 90.06 89 ALA A N 1
ATOM 717 C CA . ALA A 1 89 ? -0.784 18.344 1.796 1 90.06 89 ALA A CA 1
ATOM 718 C C . ALA A 1 89 ? 0.432 17.844 1.026 1 90.06 89 ALA A C 1
ATOM 720 O O . ALA A 1 89 ? 0.304 17.359 -0.103 1 90.06 89 ALA A O 1
ATOM 721 N N . ASP A 1 90 ? 1.542 18.016 1.649 1 91.44 90 ASP A N 1
ATOM 722 C CA . ASP A 1 90 ? 2.771 17.516 1.043 1 91.44 90 ASP A CA 1
ATOM 723 C C . ASP A 1 90 ? 2.729 15.992 0.89 1 91.44 90 ASP A C 1
ATOM 725 O O . ASP A 1 90 ? 3.121 15.453 -0.149 1 91.44 90 ASP A O 1
ATOM 729 N N . SER A 1 91 ? 2.293 15.312 1.928 1 92.81 91 SER A N 1
ATOM 730 C CA . SER A 1 91 ? 2.145 13.859 1.886 1 92.81 91 SER A CA 1
ATOM 731 C C . SER A 1 91 ? 1.184 13.438 0.78 1 92.81 91 SER A C 1
ATOM 733 O O . SER A 1 91 ? 1.457 12.484 0.046 1 92.81 91 SER A O 1
ATOM 735 N N . LEU A 1 92 ? 0.119 14.141 0.676 1 94.94 92 LEU A N 1
ATOM 736 C CA . LEU A 1 92 ? -0.866 13.844 -0.358 1 94.94 92 LEU A CA 1
ATOM 737 C C . LEU A 1 92 ? -0.265 14.016 -1.748 1 94.94 92 LEU A C 1
ATOM 739 O O . LEU A 1 92 ? -0.47 13.18 -2.629 1 94.94 92 LEU A O 1
ATOM 743 N N . THR A 1 93 ? 0.43 15.086 -1.954 1 95.5 93 THR A N 1
ATOM 744 C CA . THR A 1 93 ? 1.062 15.352 -3.24 1 95.5 93 THR A CA 1
ATOM 745 C C . THR A 1 93 ? 2.037 14.234 -3.607 1 95.5 93 THR A C 1
ATOM 747 O O . THR A 1 93 ? 2.014 13.734 -4.73 1 95.5 93 THR A O 1
ATOM 750 N N . LYS A 1 94 ? 2.889 13.898 -2.711 1 95.81 94 LYS A N 1
ATOM 751 C CA . LYS A 1 94 ? 3.865 12.836 -2.943 1 95.81 94 LYS A CA 1
ATOM 752 C C . LYS A 1 94 ? 3.174 11.5 -3.213 1 95.81 94 LYS A C 1
ATOM 754 O O . LYS A 1 94 ? 3.602 10.742 -4.082 1 95.81 94 LYS A O 1
ATOM 759 N N . PHE A 1 95 ? 2.152 11.234 -2.439 1 97.25 95 PHE A N 1
ATOM 760 C CA . PHE A 1 95 ? 1.357 10.023 -2.625 1 97.25 95 PHE A CA 1
ATOM 761 C C . PHE A 1 95 ? 0.75 9.984 -4.023 1 97.25 95 PHE A C 1
ATOM 763 O O . PHE A 1 95 ? 0.817 8.961 -4.707 1 97.25 95 PHE A O 1
ATOM 770 N N . GLU A 1 96 ? 0.162 11.039 -4.445 1 96.38 96 GLU A N 1
ATOM 771 C CA . GLU A 1 96 ? -0.454 11.125 -5.766 1 96.38 96 GLU A CA 1
ATOM 772 C C . GLU A 1 96 ? 0.587 10.977 -6.871 1 96.38 96 GLU A C 1
ATOM 774 O O . GLU A 1 96 ? 0.338 10.312 -7.879 1 96.38 96 GLU A O 1
ATOM 779 N N . GLU A 1 97 ? 1.684 11.617 -6.684 1 96.5 97 GLU A N 1
ATOM 780 C CA . GLU A 1 97 ? 2.77 11.469 -7.648 1 96.5 97 GLU A CA 1
ATOM 781 C C . GLU A 1 97 ? 3.193 10.016 -7.789 1 96.5 97 GLU A C 1
ATOM 783 O O . GLU A 1 97 ? 3.426 9.531 -8.898 1 96.5 97 GLU A O 1
ATOM 788 N N . PHE A 1 98 ? 3.277 9.344 -6.676 1 98.12 98 PHE A N 1
ATOM 789 C CA . PHE A 1 98 ? 3.646 7.93 -6.676 1 98.12 98 PHE A CA 1
ATOM 790 C C . PHE A 1 98 ? 2.576 7.09 -7.363 1 98.12 98 PHE A C 1
ATOM 792 O O . PHE A 1 98 ? 2.889 6.215 -8.172 1 98.12 98 PHE A O 1
ATOM 799 N N . GLU A 1 99 ? 1.336 7.34 -7.082 1 96.62 99 GLU A N 1
ATOM 800 C CA . GLU A 1 99 ? 0.217 6.57 -7.617 1 96.62 99 GLU A CA 1
ATOM 801 C C . GLU A 1 99 ? 0.027 6.836 -9.109 1 96.62 99 GLU A C 1
ATOM 803 O O . GLU A 1 99 ? -0.417 5.953 -9.844 1 96.62 99 GLU A O 1
ATOM 808 N N . ASP A 1 100 ? 0.426 7.988 -9.562 1 95.62 100 ASP A N 1
ATOM 809 C CA . ASP A 1 100 ? 0.117 8.391 -10.93 1 95.62 100 ASP A CA 1
ATOM 810 C C . ASP A 1 100 ? 1.289 8.109 -11.867 1 95.62 100 ASP A C 1
ATOM 812 O O . ASP A 1 100 ? 1.136 8.133 -13.094 1 95.62 100 ASP A O 1
ATOM 816 N N . TYR A 1 101 ? 2.361 7.844 -11.305 1 96.81 101 TYR A N 1
ATOM 817 C CA . TYR A 1 101 ? 3.551 7.648 -12.125 1 96.81 101 TYR A CA 1
ATOM 818 C C . TYR A 1 101 ? 3.363 6.48 -13.086 1 96.81 101 TYR A C 1
ATOM 820 O O . TYR A 1 101 ? 2.844 5.43 -12.703 1 96.81 101 TYR A O 1
ATOM 828 N N . ARG A 1 102 ? 3.768 6.664 -14.328 1 95.44 102 ARG A N 1
ATOM 829 C CA . ARG A 1 102 ? 3.82 5.645 -15.367 1 95.44 102 ARG A CA 1
ATOM 830 C C . ARG A 1 102 ? 5.062 5.809 -16.234 1 95.44 102 ARG A C 1
ATOM 832 O O . ARG A 1 102 ? 5.434 6.93 -16.594 1 95.44 102 ARG A O 1
ATOM 839 N N . ARG A 1 103 ? 5.594 4.68 -16.516 1 96.12 103 ARG A N 1
ATOM 840 C CA . ARG A 1 103 ? 6.766 4.695 -17.375 1 96.12 103 ARG A CA 1
ATOM 841 C C . ARG A 1 103 ? 6.391 5.148 -18.781 1 96.12 103 ARG A C 1
ATOM 843 O O . ARG A 1 103 ? 5.414 4.668 -19.359 1 96.12 103 ARG A O 1
ATOM 850 N N . SER A 1 104 ? 7.184 6.062 -19.266 1 93.5 104 SER A N 1
ATOM 851 C CA . SER A 1 104 ? 7.012 6.488 -20.656 1 93.5 104 SER A CA 1
ATOM 852 C C . SER A 1 104 ? 7.621 5.48 -21.625 1 93.5 104 SER A C 1
ATOM 854 O O . SER A 1 104 ? 8.539 4.738 -21.266 1 93.5 104 SER A O 1
ATOM 856 N N . GLU A 1 105 ? 7.156 5.52 -22.859 1 89.38 105 GLU A N 1
ATOM 857 C CA . GLU A 1 105 ? 7.66 4.613 -23.891 1 89.38 105 GLU A CA 1
ATOM 858 C C . GLU A 1 105 ? 9.133 4.871 -24.172 1 89.38 105 GLU A C 1
ATOM 860 O O . GLU A 1 105 ? 9.859 3.969 -24.609 1 89.38 105 GLU A O 1
ATOM 865 N N . THR A 1 106 ? 9.586 6.031 -23.953 1 92.44 106 THR A N 1
ATOM 866 C CA . THR A 1 106 ? 10.953 6.418 -24.281 1 92.44 106 THR A CA 1
ATOM 867 C C . THR A 1 106 ? 11.891 6.164 -23.109 1 92.44 106 THR A C 1
ATOM 869 O O . THR A 1 106 ? 13.109 6.27 -23.25 1 92.44 106 THR A O 1
ATOM 872 N N . GLN A 1 107 ? 11.398 5.82 -22.062 1 94.31 107 GLN A N 1
ATOM 873 C CA . GLN A 1 107 ? 12.188 5.621 -20.844 1 94.31 107 GLN A CA 1
ATOM 874 C C . GLN A 1 107 ? 12.656 4.172 -20.734 1 94.31 107 GLN A C 1
ATOM 876 O O . GLN A 1 107 ? 11.883 3.242 -20.969 1 94.31 107 GLN A O 1
ATOM 881 N N . SER A 1 108 ? 13.922 3.979 -20.375 1 94.19 108 SER A N 1
ATOM 882 C CA . SER A 1 108 ? 14.43 2.629 -20.156 1 94.19 108 SER A CA 1
ATOM 883 C C . SER A 1 108 ? 13.836 2.018 -18.891 1 94.19 108 SER A C 1
ATOM 885 O O . SER A 1 108 ? 13.375 2.738 -18 1 94.19 108 SER A O 1
ATOM 887 N N . ILE A 1 109 ? 13.891 0.714 -18.812 1 95.06 109 ILE A N 1
ATOM 888 C CA . ILE A 1 109 ? 13.398 -0.007 -17.656 1 95.06 109 ILE A CA 1
ATOM 889 C C . ILE A 1 109 ? 14.219 0.387 -16.422 1 95.06 109 ILE A C 1
ATOM 891 O O . ILE A 1 109 ? 13.664 0.585 -15.336 1 95.06 109 ILE A O 1
ATOM 895 N N . VAL A 1 110 ? 15.523 0.495 -16.609 1 94.88 110 VAL A N 1
ATOM 896 C CA . VAL A 1 110 ? 16.422 0.844 -15.5 1 94.88 110 VAL A CA 1
ATOM 897 C C . VAL A 1 110 ? 16.062 2.23 -14.969 1 94.88 110 VAL A C 1
ATOM 899 O O . VAL A 1 110 ? 15.984 2.436 -13.758 1 94.88 110 VAL A O 1
ATOM 902 N N . ASP A 1 111 ? 15.812 3.178 -15.867 1 95.88 111 ASP A N 1
ATOM 903 C CA . ASP A 1 111 ? 15.406 4.523 -15.469 1 95.88 111 ASP A CA 1
ATOM 904 C C . ASP A 1 111 ? 14.047 4.5 -14.766 1 95.88 111 ASP A C 1
ATOM 906 O O . ASP A 1 111 ? 13.844 5.207 -13.781 1 95.88 111 ASP A O 1
ATOM 910 N N . ASN A 1 112 ? 13.148 3.74 -15.359 1 96.56 112 ASN A N 1
ATOM 911 C CA . ASN A 1 112 ? 11.828 3.6 -14.758 1 96.56 112 ASN A CA 1
ATOM 912 C C . ASN A 1 112 ? 11.922 3.105 -13.312 1 96.56 112 ASN A C 1
ATOM 914 O O . ASN A 1 112 ? 11.25 3.637 -12.43 1 96.56 112 ASN A O 1
ATOM 918 N N . ILE A 1 113 ? 12.75 2.092 -13.07 1 97.62 113 ILE A N 1
ATOM 919 C CA . ILE A 1 113 ? 12.938 1.543 -11.734 1 97.62 113 ILE A CA 1
ATOM 920 C C . ILE A 1 113 ? 13.5 2.621 -10.812 1 97.62 113 ILE A C 1
ATOM 922 O O . ILE A 1 113 ? 13.055 2.762 -9.672 1 97.62 113 ILE A O 1
ATOM 926 N N . GLY A 1 114 ? 14.445 3.389 -11.297 1 97.56 114 GLY A N 1
ATOM 927 C CA . GLY A 1 114 ? 15.016 4.48 -10.516 1 97.56 114 GLY A CA 1
ATOM 928 C C . GLY A 1 114 ? 13.984 5.512 -10.094 1 97.56 114 GLY A C 1
ATOM 929 O O . GLY A 1 114 ? 13.945 5.918 -8.93 1 97.56 114 GLY A O 1
ATOM 930 N N . VAL A 1 115 ? 13.188 5.949 -11.008 1 97.75 115 VAL A N 1
ATOM 931 C CA . VAL A 1 115 ? 12.164 6.949 -10.711 1 97.75 115 VAL A CA 1
ATOM 932 C C . VAL A 1 115 ? 11.141 6.367 -9.742 1 97.75 115 VAL A C 1
ATOM 934 O O . VAL A 1 115 ? 10.727 7.035 -8.789 1 97.75 115 VAL A O 1
ATOM 937 N N . PHE A 1 116 ? 10.727 5.109 -10.008 1 98.19 116 PHE A N 1
ATOM 938 C CA . PHE A 1 116 ? 9.781 4.441 -9.117 1 98.19 116 PHE A CA 1
ATOM 939 C C . PHE A 1 116 ? 10.328 4.379 -7.699 1 98.19 116 PHE A C 1
ATOM 941 O O . PHE A 1 116 ? 9.617 4.711 -6.742 1 98.19 116 PHE A O 1
ATOM 948 N N . ASP A 1 117 ? 11.602 4.023 -7.551 1 97.88 117 ASP A N 1
ATOM 949 C CA . ASP A 1 117 ? 12.258 3.943 -6.254 1 97.88 117 ASP A CA 1
ATOM 950 C C . ASP A 1 117 ? 12.289 5.309 -5.57 1 97.88 117 ASP A C 1
ATOM 952 O O . ASP A 1 117 ? 12.039 5.414 -4.367 1 97.88 117 ASP A O 1
ATOM 956 N N . ALA A 1 118 ? 12.602 6.266 -6.348 1 97.75 118 ALA A N 1
ATOM 957 C CA . ALA A 1 118 ? 12.68 7.621 -5.805 1 97.75 118 ALA A CA 1
ATOM 958 C C . ALA A 1 118 ? 11.32 8.094 -5.305 1 97.75 118 ALA A C 1
ATOM 960 O O . ALA A 1 118 ? 11.211 8.664 -4.219 1 97.75 118 ALA A O 1
ATOM 961 N N . ASN A 1 119 ? 10.312 7.887 -6.125 1 97.88 119 ASN A N 1
ATOM 962 C CA . ASN A 1 119 ? 8.961 8.266 -5.73 1 97.88 119 ASN A CA 1
ATOM 963 C C . ASN A 1 119 ? 8.508 7.5 -4.492 1 97.88 119 ASN A C 1
ATOM 965 O O . ASN A 1 119 ? 7.887 8.07 -3.596 1 97.88 119 ASN A O 1
ATOM 969 N N . TYR A 1 120 ? 8.844 6.199 -4.457 1 98.06 120 TYR A N 1
ATOM 970 C CA . TYR A 1 120 ? 8.453 5.406 -3.297 1 98.06 120 TYR A CA 1
ATOM 971 C C . TYR A 1 120 ? 9.156 5.891 -2.039 1 98.06 120 TYR A C 1
ATOM 973 O O . TYR A 1 120 ? 8.547 5.969 -0.968 1 98.06 120 TYR A O 1
ATOM 981 N N . ARG A 1 121 ? 10.438 6.207 -2.139 1 96.69 121 ARG A N 1
ATOM 982 C CA . ARG A 1 121 ? 11.203 6.699 -0.996 1 96.69 121 ARG A CA 1
ATOM 983 C C . ARG A 1 121 ? 10.562 7.957 -0.413 1 96.69 121 ARG A C 1
ATOM 985 O O . ARG A 1 121 ? 10.594 8.172 0.801 1 96.69 121 ARG A O 1
ATOM 992 N N . ARG A 1 122 ? 10.016 8.742 -1.22 1 94.94 122 ARG A N 1
ATOM 993 C CA . ARG A 1 122 ? 9.398 9.984 -0.773 1 94.94 122 ARG A CA 1
ATOM 994 C C . ARG A 1 122 ? 8.18 9.703 0.102 1 94.94 122 ARG A C 1
ATOM 996 O O . ARG A 1 122 ? 7.969 10.375 1.116 1 94.94 122 ARG A O 1
ATOM 1003 N N . ILE A 1 123 ? 7.379 8.68 -0.31 1 95.31 123 ILE A N 1
ATOM 1004 C CA . ILE A 1 123 ? 6.195 8.422 0.503 1 95.31 123 ILE A CA 1
ATOM 1005 C C . ILE A 1 123 ? 6.578 7.582 1.721 1 95.31 123 ILE A C 1
ATOM 1007 O O . ILE A 1 123 ? 5.965 7.703 2.783 1 95.31 123 ILE A O 1
ATOM 1011 N N . GLU A 1 124 ? 7.613 6.766 1.602 1 94.19 124 GLU A N 1
ATOM 1012 C CA . GLU A 1 124 ? 8.125 6.004 2.738 1 94.19 124 GLU A CA 1
ATOM 1013 C C . GLU A 1 124 ? 8.586 6.93 3.859 1 94.19 124 GLU A C 1
ATOM 1015 O O . GLU A 1 124 ? 8.336 6.66 5.035 1 94.19 124 GLU A O 1
ATOM 1020 N N . LYS A 1 125 ? 9.195 8.008 3.475 1 89.62 125 LYS A N 1
ATOM 1021 C CA . LYS A 1 125 ? 9.672 8.992 4.438 1 89.62 125 LYS A CA 1
ATOM 1022 C C . LYS A 1 125 ? 8.516 9.664 5.164 1 89.62 125 LYS A C 1
ATOM 1024 O O . LYS A 1 125 ? 8.688 10.211 6.254 1 89.62 125 LYS A O 1
ATOM 1029 N N . LYS A 1 126 ? 7.359 9.625 4.543 1 87.75 126 LYS A N 1
ATOM 1030 C CA . LYS A 1 126 ? 6.164 10.211 5.145 1 87.75 126 LYS A CA 1
ATOM 1031 C C . LYS A 1 126 ? 5.398 9.172 5.961 1 87.75 126 LYS A C 1
ATOM 1033 O O . LYS A 1 126 ? 4.25 9.398 6.34 1 87.75 126 LYS A O 1
ATOM 1038 N N . GLY A 1 127 ? 6.023 7.965 6.117 1 85.5 127 GLY A N 1
ATOM 1039 C CA . GLY A 1 127 ? 5.414 6.934 6.941 1 85.5 127 GLY A CA 1
ATOM 1040 C C . GLY A 1 127 ? 4.527 5.988 6.156 1 85.5 127 GLY A C 1
ATOM 1041 O O . GLY A 1 127 ? 3.846 5.141 6.734 1 85.5 127 GLY A O 1
ATOM 1042 N N . MET A 1 128 ? 4.465 6.125 4.852 1 92.56 128 MET A N 1
ATOM 1043 C CA . MET A 1 128 ? 3.643 5.273 3.996 1 92.56 128 MET A CA 1
ATOM 1044 C C . MET A 1 128 ? 4.473 4.145 3.393 1 92.56 128 MET A C 1
ATOM 1046 O O . MET A 1 128 ? 4.926 4.246 2.252 1 92.56 128 MET A O 1
ATOM 1050 N N . LYS A 1 129 ? 4.613 3.141 4.168 1 94.75 129 LYS A N 1
ATOM 1051 C CA . LYS A 1 129 ? 5.41 1.989 3.748 1 94.75 129 LYS A CA 1
ATOM 1052 C C . LYS A 1 129 ? 4.523 0.906 3.135 1 94.75 129 LYS A C 1
ATOM 1054 O O . LYS A 1 129 ? 3.506 0.526 3.717 1 94.75 129 LYS A O 1
ATOM 1059 N N . LEU A 1 130 ? 4.895 0.441 1.979 1 97.31 130 LEU A N 1
ATOM 1060 C CA . LEU A 1 130 ? 4.16 -0.616 1.291 1 97.31 130 LEU A CA 1
ATOM 1061 C C . LEU A 1 130 ? 4.855 -1.961 1.461 1 97.31 130 LEU A C 1
ATOM 1063 O O . LEU A 1 130 ? 6.09 -2.029 1.476 1 97.31 130 LEU A O 1
A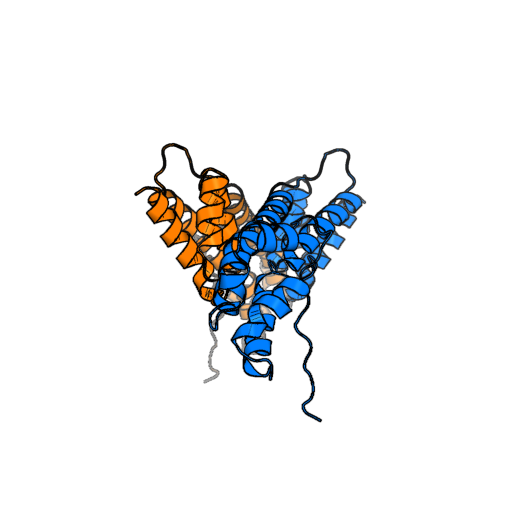TOM 1067 N N . PRO A 1 131 ? 4.105 -3.018 1.554 1 95.38 131 PRO A N 1
ATOM 1068 C CA . PRO A 1 131 ? 4.719 -4.348 1.547 1 95.38 131 PRO A CA 1
ATOM 1069 C C . PRO A 1 131 ? 5.422 -4.664 0.229 1 95.38 131 PRO A C 1
ATOM 1071 O O . PRO A 1 131 ? 5.004 -4.188 -0.829 1 95.38 131 PRO A O 1
ATOM 1074 N N . PRO A 1 132 ? 6.402 -5.586 0.352 1 95.62 132 PRO A N 1
ATOM 1075 C CA . PRO A 1 132 ? 7.195 -5.891 -0.841 1 95.62 132 PRO A CA 1
ATOM 1076 C C . PRO A 1 132 ? 6.355 -6.473 -1.976 1 95.62 132 PRO A C 1
ATOM 1078 O O . PRO A 1 132 ? 6.625 -6.203 -3.148 1 95.62 132 PRO A O 1
ATOM 1081 N N . GLU A 1 133 ? 5.367 -7.277 -1.634 1 93.81 133 GLU A N 1
ATOM 1082 C CA . GLU A 1 133 ? 4.52 -7.887 -2.654 1 93.81 133 GLU A CA 1
ATOM 1083 C C . GLU A 1 133 ? 3.74 -6.824 -3.428 1 93.81 133 GLU A C 1
ATOM 1085 O O . GLU A 1 133 ? 3.637 -6.898 -4.656 1 93.81 133 GLU A O 1
ATOM 1090 N N . ILE A 1 134 ? 3.238 -5.84 -2.727 1 96.81 134 ILE A N 1
ATOM 1091 C CA . ILE A 1 134 ? 2.473 -4.77 -3.354 1 96.81 134 ILE A CA 1
ATOM 1092 C C . ILE A 1 134 ? 3.402 -3.891 -4.191 1 96.81 134 ILE A C 1
ATOM 1094 O O . ILE A 1 134 ? 3.051 -3.488 -5.301 1 96.81 134 ILE A O 1
ATOM 1098 N N . LEU A 1 135 ? 4.602 -3.645 -3.668 1 97.75 135 LEU A N 1
ATOM 1099 C CA . LEU A 1 135 ? 5.582 -2.863 -4.41 1 97.75 135 LEU A CA 1
ATOM 1100 C C . LEU A 1 135 ? 5.93 -3.541 -5.734 1 97.75 135 LEU A C 1
ATOM 1102 O O . LEU A 1 135 ? 6.031 -2.879 -6.77 1 97.75 135 LEU A O 1
ATOM 1106 N N . ALA A 1 136 ? 6.062 -4.812 -5.676 1 97.31 136 ALA A N 1
ATOM 1107 C CA . ALA A 1 136 ? 6.379 -5.566 -6.887 1 97.31 136 ALA A CA 1
ATOM 1108 C C . ALA A 1 136 ? 5.273 -5.422 -7.93 1 97.31 136 ALA A C 1
ATOM 1110 O O . ALA A 1 136 ? 5.547 -5.125 -9.094 1 97.31 136 ALA A O 1
ATOM 1111 N N . PHE A 1 137 ? 4.039 -5.613 -7.488 1 97.06 137 PHE A N 1
ATOM 1112 C CA . PHE A 1 137 ? 2.91 -5.504 -8.398 1 97.06 137 PHE A CA 1
ATOM 1113 C C . PHE A 1 137 ? 2.814 -4.098 -8.977 1 97.06 137 PHE A C 1
ATOM 1115 O O . PHE A 1 137 ? 2.57 -3.928 -10.172 1 97.06 137 PHE A O 1
ATOM 1122 N N . LYS A 1 138 ? 3.006 -3.096 -8.156 1 97.88 138 LYS A N 1
ATOM 1123 C CA . LYS A 1 138 ? 2.926 -1.711 -8.609 1 97.88 138 LYS A CA 1
ATOM 1124 C C . LYS A 1 138 ? 4.031 -1.397 -9.617 1 97.88 138 LYS A C 1
ATOM 1126 O O . LYS A 1 138 ? 3.791 -0.732 -10.625 1 97.88 138 LYS A O 1
ATOM 1131 N N . LEU A 1 139 ? 5.238 -1.862 -9.281 1 97.94 139 LEU A N 1
ATOM 1132 C CA . LEU A 1 139 ? 6.355 -1.647 -10.195 1 97.94 139 LEU A CA 1
ATOM 1133 C C . LEU A 1 139 ? 6.047 -2.215 -11.578 1 97.94 139 LEU A C 1
ATOM 1135 O O . LEU A 1 139 ? 6.246 -1.54 -12.586 1 97.94 139 LEU A O 1
ATOM 1139 N N . LEU A 1 140 ? 5.535 -3.387 -11.602 1 97 140 LEU A N 1
ATOM 1140 C CA . LEU A 1 140 ? 5.242 -4.055 -12.867 1 97 140 LEU A CA 1
ATOM 1141 C C . LEU A 1 140 ? 4.098 -3.363 -13.602 1 97 140 LEU A C 1
ATOM 1143 O O . LEU A 1 140 ? 4.145 -3.209 -14.82 1 97 140 LEU A O 1
ATOM 1147 N N . ARG A 1 141 ? 3.154 -2.945 -12.859 1 94.94 141 ARG A N 1
ATOM 1148 C CA . ARG A 1 141 ? 2.021 -2.24 -13.453 1 94.94 141 ARG A CA 1
ATOM 1149 C C . ARG A 1 141 ? 2.469 -0.936 -14.102 1 94.94 141 ARG A C 1
ATOM 1151 O O . ARG A 1 141 ? 1.912 -0.522 -15.117 1 94.94 141 ARG A O 1
ATOM 1158 N N . ARG A 1 142 ? 3.422 -0.342 -13.562 1 94.75 142 ARG A N 1
ATOM 1159 C CA . ARG A 1 142 ? 3.848 0.98 -14.008 1 94.75 142 ARG A CA 1
ATOM 1160 C C . ARG A 1 142 ? 4.918 0.873 -15.094 1 94.75 142 ARG A C 1
ATOM 1162 O O . ARG A 1 142 ? 5.254 1.867 -15.734 1 94.75 142 ARG A O 1
ATOM 1169 N N . ALA A 1 143 ? 5.441 -0.259 -15.305 1 95.31 143 ALA A N 1
ATOM 1170 C CA . ALA A 1 143 ? 6.57 -0.477 -16.203 1 95.31 143 ALA A CA 1
ATOM 1171 C C . ALA A 1 143 ? 6.129 -0.411 -17.656 1 95.31 143 ALA A C 1
ATOM 1173 O O . ALA A 1 143 ? 6.965 -0.331 -18.562 1 95.31 143 ALA A O 1
ATOM 1174 N N . ASN A 1 144 ? 4.816 -0.293 -17.938 1 92.25 144 ASN A N 1
ATOM 1175 C CA . ASN A 1 144 ? 4.297 -0.237 -19.297 1 92.25 144 ASN A CA 1
ATOM 1176 C C . ASN A 1 144 ? 4.816 -1.397 -20.141 1 92.25 144 ASN A C 1
ATOM 1178 O O . ASN A 1 144 ? 5.344 -1.188 -21.234 1 92.25 144 ASN A O 1
ATOM 1182 N N . ILE A 1 145 ? 4.801 -2.6 -19.625 1 93.5 145 ILE A N 1
ATOM 1183 C CA . ILE A 1 145 ? 5.125 -3.84 -20.312 1 93.5 145 ILE A CA 1
ATOM 1184 C C . ILE A 1 145 ? 3.848 -4.637 -20.562 1 93.5 145 ILE A C 1
ATOM 1186 O O . ILE A 1 145 ? 2.777 -4.285 -20.062 1 93.5 145 ILE A O 1
ATOM 1190 N N . THR A 1 146 ? 3.969 -5.617 -21.438 1 92.44 146 THR A N 1
ATOM 1191 C CA . THR A 1 146 ? 2.791 -6.398 -21.797 1 92.44 146 THR A CA 1
ATOM 1192 C C . THR A 1 146 ? 2.344 -7.273 -20.625 1 92.44 146 THR A C 1
ATOM 1194 O O . THR A 1 146 ? 3.111 -7.508 -19.688 1 92.44 146 THR A O 1
ATOM 1197 N N . LYS A 1 147 ? 1.135 -7.684 -20.641 1 91.12 147 LYS A N 1
ATOM 1198 C CA . LYS A 1 147 ? 0.619 -8.594 -19.625 1 91.12 147 LYS A CA 1
ATOM 1199 C C . LYS A 1 147 ? 1.423 -9.891 -19.594 1 91.12 147 LYS A C 1
ATOM 1201 O O . LYS A 1 147 ? 1.639 -10.469 -18.516 1 91.12 147 LYS A O 1
ATOM 1206 N N . GLU A 1 148 ? 1.789 -10.359 -20.75 1 89 148 GLU A N 1
ATOM 1207 C CA . GLU A 1 148 ? 2.596 -11.578 -20.828 1 89 148 GLU A CA 1
ATOM 1208 C C . GLU A 1 148 ? 3.936 -11.398 -20.125 1 89 148 GLU A C 1
ATOM 1210 O O . GLU A 1 148 ? 4.363 -12.273 -19.359 1 89 148 GLU A O 1
ATOM 1215 N N . GLU A 1 149 ? 4.562 -10.297 -20.359 1 92.44 149 GLU A N 1
ATOM 1216 C CA . GLU A 1 149 ? 5.828 -10 -19.703 1 92.44 149 GLU A CA 1
ATOM 1217 C C . GLU A 1 149 ? 5.648 -9.883 -18.188 1 92.44 149 GLU A C 1
ATOM 1219 O O . GLU A 1 149 ? 6.473 -10.375 -17.422 1 92.44 149 GLU A O 1
ATOM 1224 N N . THR A 1 150 ? 4.574 -9.234 -17.797 1 94.94 150 THR A N 1
ATOM 1225 C CA . THR A 1 150 ? 4.254 -9.109 -16.375 1 94.94 150 THR A CA 1
ATOM 1226 C C . THR A 1 150 ? 4.137 -10.484 -15.719 1 94.94 150 THR A C 1
ATOM 1228 O O . THR A 1 150 ? 4.699 -10.711 -14.648 1 94.94 150 THR A O 1
ATOM 1231 N N . MET A 1 151 ? 3.508 -11.398 -16.438 1 90.12 151 MET A N 1
ATOM 1232 C CA . MET A 1 151 ? 3.287 -12.734 -15.891 1 90.12 151 MET A CA 1
ATOM 1233 C C . MET A 1 151 ? 4.594 -13.516 -15.828 1 90.12 151 MET A C 1
ATOM 1235 O O . MET A 1 151 ? 4.797 -14.312 -14.914 1 90.12 151 MET A O 1
ATOM 1239 N N . ILE A 1 152 ? 5.434 -13.312 -16.75 1 89.56 152 ILE A N 1
ATOM 1240 C CA . ILE A 1 152 ? 6.742 -13.953 -16.719 1 89.56 152 ILE A CA 1
ATOM 1241 C C . ILE A 1 152 ? 7.492 -13.539 -15.453 1 89.56 152 ILE A C 1
ATOM 1243 O O . ILE A 1 152 ? 8.039 -14.391 -14.742 1 89.56 152 ILE A O 1
ATOM 1247 N N . VAL A 1 153 ? 7.469 -12.25 -15.18 1 93.19 153 VAL A N 1
ATOM 1248 C CA . VAL A 1 153 ? 8.172 -11.75 -14 1 93.19 153 VAL A CA 1
ATOM 1249 C C . VAL A 1 153 ? 7.516 -12.297 -12.734 1 93.19 153 VAL A C 1
ATOM 1251 O O . VAL A 1 153 ? 8.188 -12.875 -11.883 1 93.19 153 VAL A O 1
ATOM 1254 N N . LEU A 1 154 ? 6.219 -12.211 -12.641 1 92.88 154 LEU A N 1
ATOM 1255 C CA . LEU A 1 154 ? 5.5 -12.609 -11.438 1 92.88 154 LEU A CA 1
ATOM 1256 C C . LEU A 1 154 ? 5.707 -14.094 -11.156 1 92.88 154 LEU A C 1
ATOM 1258 O O . LEU A 1 154 ? 5.895 -14.492 -10 1 92.88 154 LEU A O 1
ATOM 1262 N N . THR A 1 155 ? 5.676 -14.852 -12.18 1 87.12 155 THR A N 1
ATOM 1263 C CA . THR A 1 155 ? 5.785 -16.297 -12.016 1 87.12 155 THR A CA 1
ATOM 1264 C C . THR A 1 155 ? 7.207 -16.688 -11.625 1 87.12 155 THR A C 1
ATOM 1266 O O . THR A 1 155 ? 7.418 -17.734 -11.008 1 87.12 155 THR A O 1
ATOM 1269 N N . GLY A 1 156 ? 8.102 -15.867 -11.938 1 85.19 156 GLY A N 1
ATOM 1270 C CA . GLY A 1 156 ? 9.492 -16.156 -11.648 1 85.19 156 GLY A CA 1
ATOM 1271 C C . GLY A 1 156 ? 9.906 -15.758 -10.242 1 85.19 156 GLY A C 1
ATOM 1272 O O . GLY A 1 156 ? 11.016 -16.062 -9.805 1 85.19 156 GLY A O 1
ATOM 1273 N N . LEU A 1 157 ? 9.078 -15.102 -9.508 1 88.94 157 LEU A N 1
ATOM 1274 C CA . LEU A 1 157 ? 9.414 -14.625 -8.172 1 88.94 157 LEU A CA 1
ATOM 1275 C C . LEU A 1 157 ? 9.344 -15.758 -7.152 1 88.94 157 LEU A C 1
ATOM 1277 O O . LEU A 1 157 ? 8.602 -16.719 -7.344 1 88.94 157 LEU A O 1
ATOM 1281 N N . ASN A 1 158 ? 10.141 -15.648 -6.125 1 85.25 158 ASN A N 1
ATOM 1282 C CA . ASN A 1 158 ? 10.125 -16.594 -5.012 1 85.25 158 ASN A CA 1
ATOM 1283 C C . ASN A 1 158 ? 9.266 -16.094 -3.859 1 85.25 158 ASN A C 1
ATOM 1285 O O . ASN A 1 158 ? 9.758 -15.391 -2.969 1 85.25 158 ASN A O 1
ATOM 1289 N N . TYR A 1 159 ? 8.078 -16.5 -3.719 1 82.19 159 TYR A N 1
ATOM 1290 C CA . TYR A 1 159 ? 7.094 -15.984 -2.775 1 82.19 159 TYR A CA 1
ATOM 1291 C C . TYR A 1 159 ? 7.332 -16.547 -1.379 1 82.19 159 TYR A C 1
ATOM 1293 O O . TYR A 1 159 ? 6.707 -16.109 -0.412 1 82.19 159 TYR A O 1
ATOM 1301 N N . ASN A 1 160 ? 8.227 -17.438 -1.282 1 76.62 160 ASN A N 1
ATOM 1302 C CA . ASN A 1 160 ? 8.594 -17.969 0.027 1 76.62 160 ASN A CA 1
ATOM 1303 C C . ASN A 1 160 ? 9.453 -16.984 0.808 1 76.62 160 ASN A C 1
ATOM 1305 O O . ASN A 1 160 ? 9.602 -17.109 2.025 1 76.62 160 ASN A O 1
ATOM 1309 N N . VAL A 1 161 ? 10.062 -16.141 0.046 1 86.31 161 VAL A N 1
ATOM 1310 C CA . VAL A 1 161 ? 10.844 -15.07 0.666 1 86.31 161 VAL A CA 1
ATOM 1311 C C . VAL A 1 161 ? 10.227 -13.719 0.345 1 86.31 161 VAL A C 1
ATOM 1313 O O . VAL A 1 161 ? 10.734 -12.984 -0.508 1 86.31 161 VAL A O 1
ATOM 1316 N N . THR A 1 162 ? 9.258 -13.359 1.113 1 86.5 162 THR A N 1
ATOM 1317 C CA . THR A 1 162 ? 8.398 -12.219 0.807 1 86.5 162 THR A CA 1
ATOM 1318 C C . THR A 1 162 ? 9.188 -10.914 0.886 1 86.5 162 THR A C 1
ATOM 1320 O O . THR A 1 162 ? 8.953 -9.992 0.102 1 86.5 162 THR A O 1
ATOM 1323 N N . GLU A 1 163 ? 10.18 -10.883 1.728 1 92.06 163 GLU A N 1
ATOM 1324 C CA . GLU A 1 163 ? 10.922 -9.648 1.979 1 92.06 163 GLU A CA 1
ATOM 1325 C C . GLU A 1 163 ? 11.75 -9.242 0.761 1 92.06 163 GLU A C 1
ATOM 1327 O O . GLU A 1 163 ? 12.141 -8.078 0.626 1 92.06 163 GLU A O 1
ATOM 1332 N N . THR A 1 164 ? 11.977 -10.203 -0.12 1 94.62 164 THR A N 1
ATOM 1333 C CA . THR A 1 164 ? 12.852 -9.906 -1.244 1 94.62 164 THR A CA 1
ATOM 1334 C C . THR A 1 164 ? 12.055 -9.797 -2.541 1 94.62 164 THR A C 1
ATOM 1336 O O . THR A 1 164 ? 12.633 -9.625 -3.617 1 94.62 164 THR A O 1
ATOM 13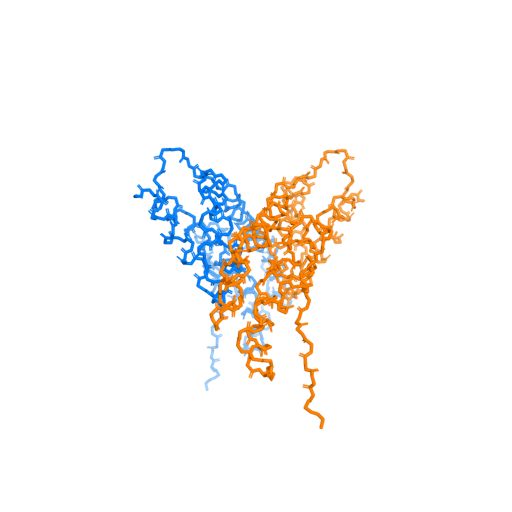39 N N . LEU A 1 165 ? 10.773 -9.852 -2.498 1 95 165 LEU A N 1
ATOM 1340 C CA . LEU A 1 165 ? 9.953 -9.906 -3.699 1 95 165 LEU A CA 1
ATOM 1341 C C . LEU A 1 165 ? 10.148 -8.656 -4.551 1 95 165 LEU A C 1
ATOM 1343 O O . LEU A 1 165 ? 10.219 -8.742 -5.781 1 95 165 LEU A O 1
ATOM 1347 N N . TYR A 1 166 ? 10.227 -7.535 -3.9 1 97.5 166 TYR A N 1
ATOM 1348 C CA . TYR A 1 166 ? 10.391 -6.285 -4.633 1 97.5 166 TYR A CA 1
ATOM 1349 C C . TYR A 1 166 ? 11.734 -6.258 -5.359 1 97.5 166 TYR A C 1
ATOM 1351 O O . TYR A 1 166 ? 11.797 -5.918 -6.543 1 97.5 166 TYR A O 1
ATOM 1359 N N . ASP A 1 167 ? 12.766 -6.652 -4.699 1 97.44 167 ASP A N 1
ATOM 1360 C CA . ASP A 1 167 ? 14.094 -6.699 -5.312 1 97.44 167 ASP A CA 1
ATOM 1361 C C . ASP A 1 167 ? 14.141 -7.727 -6.438 1 97.44 167 ASP A C 1
ATOM 1363 O O . ASP A 1 167 ? 14.758 -7.488 -7.477 1 97.44 167 ASP A O 1
ATOM 1367 N N . GLN A 1 168 ? 13.539 -8.789 -6.215 1 96.12 168 GLN A N 1
ATOM 1368 C CA . GLN A 1 168 ? 13.469 -9.812 -7.258 1 96.12 168 GLN A CA 1
ATOM 1369 C C . GLN A 1 168 ? 12.758 -9.273 -8.5 1 96.12 168 GLN A C 1
ATOM 1371 O O . GLN A 1 168 ? 13.195 -9.516 -9.625 1 96.12 168 GLN A O 1
ATOM 1376 N N . ALA A 1 169 ? 11.625 -8.617 -8.281 1 97.06 169 ALA A N 1
ATOM 1377 C CA . ALA A 1 169 ? 10.875 -8.055 -9.398 1 97.06 169 ALA A CA 1
ATOM 1378 C C . ALA A 1 169 ? 11.727 -7.074 -10.203 1 97.06 169 ALA A C 1
ATOM 1380 O O . ALA A 1 169 ? 11.711 -7.09 -11.43 1 97.06 169 ALA A O 1
ATOM 1381 N N . LYS A 1 170 ? 12.484 -6.215 -9.484 1 97.19 170 LYS A N 1
ATOM 1382 C CA . LYS A 1 170 ? 13.367 -5.266 -10.148 1 97.19 170 LYS A CA 1
ATOM 1383 C C . LYS A 1 170 ? 14.383 -5.984 -11.031 1 97.19 170 LYS A C 1
ATOM 1385 O O . LYS A 1 170 ? 14.562 -5.629 -12.195 1 97.19 170 LYS A O 1
ATOM 1390 N N . GLN A 1 171 ? 14.945 -6.973 -10.484 1 96 171 GLN A N 1
ATOM 1391 C CA . GLN A 1 171 ? 15.969 -7.723 -11.211 1 96 171 GLN A CA 1
ATOM 1392 C C . GLN A 1 171 ? 15.375 -8.422 -12.43 1 96 171 GLN A C 1
ATOM 1394 O O . GLN A 1 171 ? 15.961 -8.391 -13.516 1 96 171 GLN A O 1
ATOM 1399 N N . SER A 1 172 ? 14.297 -9.07 -12.258 1 94.94 172 SER A N 1
ATOM 1400 C CA . SER A 1 172 ? 13.641 -9.781 -13.352 1 94.94 172 SER A CA 1
ATOM 1401 C C . SER A 1 172 ? 13.227 -8.82 -14.461 1 94.94 172 SER A C 1
ATOM 1403 O O . SER A 1 172 ? 13.352 -9.141 -15.648 1 94.94 172 SER A O 1
ATOM 1405 N N . LEU A 1 173 ? 12.703 -7.691 -14.039 1 95 173 LEU A N 1
ATOM 1406 C CA . LEU A 1 173 ? 12.289 -6.676 -15 1 95 173 LEU A CA 1
ATOM 1407 C C . LEU A 1 173 ? 13.477 -6.195 -15.836 1 95 173 LEU A C 1
ATOM 1409 O O . LEU A 1 173 ? 13.352 -6.004 -17.047 1 95 173 LEU A O 1
ATOM 1413 N N . LYS A 1 174 ? 14.609 -6.023 -15.211 1 93.75 174 LYS A N 1
ATOM 1414 C CA . LYS A 1 174 ? 15.828 -5.613 -15.914 1 93.75 174 LYS A CA 1
ATOM 1415 C C . LYS A 1 174 ? 16.25 -6.656 -16.953 1 93.75 174 LYS A C 1
ATOM 1417 O O . LYS A 1 174 ? 16.75 -6.312 -18.016 1 93.75 174 LYS A O 1
ATOM 1422 N N . SER A 1 175 ? 15.969 -7.852 -16.688 1 89.94 175 SER A N 1
ATOM 1423 C CA . SER A 1 175 ? 16.406 -8.961 -17.531 1 89.94 175 SER A CA 1
ATOM 1424 C C . SER A 1 175 ? 15.492 -9.117 -18.734 1 89.94 175 SER A C 1
ATOM 1426 O O . SER A 1 175 ? 15.852 -9.789 -19.703 1 89.94 175 SER A O 1
ATOM 1428 N N . LEU A 1 176 ? 14.266 -8.586 -18.703 1 84.06 176 LEU A N 1
ATOM 1429 C CA . LEU A 1 176 ? 13.367 -8.648 -19.844 1 84.06 176 LEU A CA 1
ATOM 1430 C C . LEU A 1 176 ? 13.938 -7.879 -21.031 1 84.06 176 LEU A C 1
ATOM 1432 O O . LEU A 1 176 ? 13.531 -8.102 -22.172 1 84.06 176 LEU A O 1
ATOM 1436 N N . GLN A 1 177 ? 14.633 -6.82 -20.875 1 72.81 177 GLN A N 1
ATOM 1437 C CA . GLN A 1 177 ? 15.164 -5.98 -21.953 1 72.81 177 GLN A CA 1
ATOM 1438 C C . GLN A 1 177 ? 16.375 -6.637 -22.609 1 72.81 177 GLN A C 1
ATOM 1440 O O . GLN A 1 177 ? 16.812 -6.207 -23.672 1 72.81 177 GLN A O 1
ATOM 1445 N N . PHE A 1 178 ? 16.859 -7.609 -21.922 1 58.09 178 PHE A N 1
ATOM 1446 C CA . PHE A 1 178 ? 17.969 -8.289 -22.578 1 58.09 178 PHE A CA 1
ATOM 1447 C C . PHE A 1 178 ? 17.531 -9.633 -23.141 1 58.09 178 PHE A C 1
ATOM 1449 O O . PHE A 1 178 ? 16.594 -10.25 -22.625 1 58.09 178 PHE A O 1
ATOM 1456 N N . MET B 1 1 ? -1.772 -48.656 14.172 1 36.66 1 MET B N 1
ATOM 1457 C CA . MET B 1 1 ? -2.535 -48.219 13.008 1 36.66 1 MET B CA 1
ATOM 1458 C C . MET B 1 1 ? -1.91 -46.969 12.383 1 36.66 1 MET B C 1
ATOM 1460 O O . MET B 1 1 ? -1.648 -46 13.078 1 36.66 1 MET B O 1
ATOM 1464 N N . ALA B 1 2 ? -0.997 -47.156 11.477 1 45.19 2 ALA B N 1
ATOM 1465 C CA . ALA B 1 2 ? -0.233 -46.031 10.898 1 45.19 2 ALA B CA 1
ATOM 1466 C C . ALA B 1 2 ? -1.148 -44.875 10.516 1 45.19 2 ALA B C 1
ATOM 1468 O O . ALA B 1 2 ? -2.219 -45.094 9.938 1 45.19 2 ALA B O 1
ATOM 1469 N N . THR B 1 3 ? -1.316 -43.906 11.188 1 48.78 3 THR B N 1
ATOM 1470 C CA . THR B 1 3 ? -2.195 -42.781 10.977 1 48.78 3 THR B CA 1
ATOM 1471 C C . THR B 1 3 ? -2.133 -42.312 9.523 1 48.78 3 THR B C 1
ATOM 1473 O O . THR B 1 3 ? -1.068 -41.938 9.031 1 48.78 3 THR B O 1
ATOM 1476 N N . LYS B 1 4 ? -3.027 -43 8.727 1 62.16 4 LYS B N 1
ATOM 1477 C CA . LYS B 1 4 ? -3.133 -42.656 7.316 1 62.16 4 LYS B CA 1
ATOM 1478 C C . LYS B 1 4 ? -3.414 -41.156 7.137 1 62.16 4 LYS B C 1
ATOM 1480 O O . LYS B 1 4 ? -4.434 -40.656 7.605 1 62.16 4 LYS B O 1
ATOM 1485 N N . ILE B 1 5 ? -2.436 -40.344 6.953 1 75.81 5 ILE B N 1
ATOM 1486 C CA . ILE B 1 5 ? -2.623 -38.906 6.742 1 75.81 5 ILE B CA 1
ATOM 1487 C C . ILE B 1 5 ? -3.043 -38.656 5.297 1 75.81 5 ILE B C 1
ATOM 1489 O O . ILE B 1 5 ? -2.305 -38.969 4.363 1 75.81 5 ILE B O 1
ATOM 1493 N N . ASN B 1 6 ? -4.301 -38.281 5.133 1 85.75 6 ASN B N 1
ATOM 1494 C CA . ASN B 1 6 ? -4.852 -38 3.814 1 85.75 6 ASN B CA 1
ATOM 1495 C C . ASN B 1 6 ? -4.105 -36.844 3.135 1 85.75 6 ASN B C 1
ATOM 1497 O O . ASN B 1 6 ? -3.617 -35.938 3.803 1 85.75 6 ASN B O 1
ATOM 1501 N N . PRO B 1 7 ? -3.898 -36.969 1.776 1 88.62 7 PRO B N 1
ATOM 1502 C CA . PRO B 1 7 ? -3.301 -35.875 1.043 1 88.62 7 PRO B CA 1
ATOM 1503 C C . PRO B 1 7 ? -4.117 -34.594 1.157 1 88.62 7 PRO B C 1
ATOM 1505 O O . PRO B 1 7 ? -5.34 -34.625 1.312 1 88.62 7 PRO B O 1
ATOM 1508 N N . PRO B 1 8 ? -3.449 -33.469 1.073 1 88.56 8 PRO B N 1
ATOM 1509 C CA . PRO B 1 8 ? -4.176 -32.188 1.098 1 88.56 8 PRO B CA 1
ATOM 1510 C C . PRO B 1 8 ? -5.035 -31.984 -0.148 1 88.56 8 PRO B C 1
ATOM 1512 O O . PRO B 1 8 ? -4.684 -32.469 -1.232 1 88.56 8 PRO B O 1
ATOM 1515 N N . LYS B 1 9 ? -6.113 -31.312 0.044 1 87.44 9 LYS B N 1
ATOM 1516 C CA . LYS B 1 9 ? -7 -30.969 -1.066 1 87.44 9 LYS B CA 1
ATOM 1517 C C . LYS B 1 9 ? -6.781 -29.531 -1.525 1 87.44 9 LYS B C 1
ATO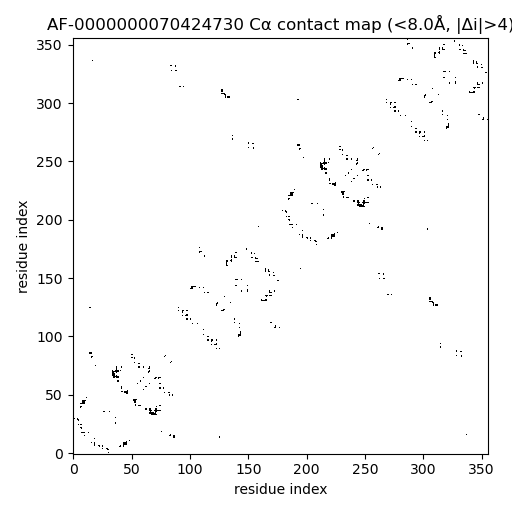M 1519 O O . LYS B 1 9 ? -6.566 -28.641 -0.704 1 87.44 9 LYS B O 1
ATOM 1524 N N . TYR B 1 10 ? -6.754 -29.422 -2.883 1 86.25 10 TYR B N 1
ATOM 1525 C CA . TYR B 1 10 ? -6.633 -28.078 -3.451 1 86.25 10 TYR B CA 1
ATOM 1526 C C . TYR B 1 10 ? -8.008 -27.453 -3.658 1 86.25 10 TYR B C 1
ATOM 1528 O O . TYR B 1 10 ? -8.93 -28.109 -4.148 1 86.25 10 TYR B O 1
ATOM 1536 N N . ASN B 1 11 ? -8.133 -26.234 -3.133 1 77.62 11 ASN B N 1
ATOM 1537 C CA . ASN B 1 11 ? -9.297 -25.422 -3.482 1 77.62 11 ASN B CA 1
ATOM 1538 C C . ASN B 1 11 ? -8.914 -23.984 -3.783 1 77.62 11 ASN B C 1
ATOM 1540 O O . ASN B 1 11 ? -7.883 -23.5 -3.316 1 77.62 11 ASN B O 1
ATOM 1544 N N . SER B 1 12 ? -9.789 -23.344 -4.602 1 71.62 12 SER B N 1
ATOM 1545 C CA . SER B 1 12 ? -9.484 -22.031 -5.137 1 71.62 12 SER B CA 1
ATOM 1546 C C . SER B 1 12 ? -9.492 -20.969 -4.035 1 71.62 12 SER B C 1
ATOM 1548 O O . SER B 1 12 ? -9.039 -19.844 -4.246 1 71.62 12 SER B O 1
ATOM 1550 N N . ALA B 1 13 ? -9.938 -21.391 -2.861 1 70.75 13 ALA B N 1
ATOM 1551 C CA . ALA B 1 13 ? -9.992 -20.438 -1.758 1 70.75 13 ALA B CA 1
ATOM 1552 C C . ALA B 1 13 ? -8.617 -20.234 -1.136 1 70.75 13 ALA B C 1
ATOM 1554 O O . ALA B 1 13 ? -8.383 -19.234 -0.441 1 70.75 13 ALA B O 1
ATOM 1555 N N . LYS B 1 14 ? -7.762 -21.234 -1.402 1 73.88 14 LYS B N 1
ATOM 1556 C CA . LYS B 1 14 ? -6.398 -21.125 -0.888 1 73.88 14 LYS B CA 1
ATOM 1557 C C . LYS B 1 14 ? -5.41 -20.812 -2.008 1 73.88 14 LYS B C 1
ATOM 1559 O O . LYS B 1 14 ? -5.625 -21.188 -3.16 1 73.88 14 LYS B O 1
ATOM 1564 N N . SER B 1 15 ? -4.391 -20.094 -1.58 1 77.5 15 SER B N 1
ATOM 1565 C CA . SER B 1 15 ? -3.346 -19.812 -2.561 1 77.5 15 SER B CA 1
ATOM 1566 C C . SER B 1 15 ? -2.6 -21.078 -2.955 1 77.5 15 SER B C 1
ATOM 1568 O O . SER B 1 15 ? -2.479 -22.016 -2.154 1 77.5 15 SER B O 1
ATOM 1570 N N . TYR B 1 16 ? -2.219 -21.156 -4.148 1 85.25 16 TYR B N 1
ATOM 1571 C CA . TYR B 1 16 ? -1.442 -22.297 -4.605 1 85.25 16 TYR B CA 1
ATOM 1572 C C . TYR B 1 16 ? -0.199 -22.5 -3.746 1 85.25 16 TYR B C 1
ATOM 1574 O O . TYR B 1 16 ? 0.19 -23.625 -3.453 1 85.25 16 TYR B O 1
ATOM 1582 N N . GLU B 1 17 ? 0.422 -21.422 -3.391 1 78.56 17 GLU B N 1
ATOM 1583 C CA . GLU B 1 17 ? 1.627 -21.516 -2.572 1 78.56 17 GLU B CA 1
ATOM 1584 C C . GLU B 1 17 ? 1.345 -22.25 -1.267 1 78.56 17 GLU B C 1
ATOM 1586 O O . GLU B 1 17 ? 2.154 -23.062 -0.82 1 78.56 17 GLU B O 1
ATOM 1591 N N . LEU B 1 18 ? 0.31 -21.891 -0.672 1 78.44 18 LEU B N 1
ATOM 1592 C CA . LEU B 1 18 ? -0.08 -22.594 0.549 1 78.44 18 LEU B CA 1
ATOM 1593 C C . LEU B 1 18 ? -0.332 -24.062 0.275 1 78.44 18 LEU B C 1
ATOM 1595 O O . LEU B 1 18 ? 0.097 -24.922 1.048 1 78.44 18 LEU B O 1
ATOM 1599 N N . TYR B 1 19 ? -1.039 -24.344 -0.761 1 88.12 19 TYR B N 1
ATOM 1600 C CA . TYR B 1 19 ? -1.296 -25.734 -1.154 1 88.12 19 TYR B CA 1
ATOM 1601 C C . TYR B 1 19 ? 0.009 -26.484 -1.391 1 88.12 19 TYR B C 1
ATOM 1603 O O . TYR B 1 19 ? 0.167 -27.625 -0.944 1 88.12 19 TYR B O 1
ATOM 1611 N N . LYS B 1 20 ? 0.897 -25.844 -2.051 1 88.75 20 LYS B N 1
ATOM 1612 C CA . LYS B 1 20 ? 2.191 -26.469 -2.326 1 88.75 20 LYS B CA 1
ATOM 1613 C C . LYS B 1 20 ? 2.936 -26.781 -1.033 1 88.75 20 LYS B C 1
ATOM 1615 O O . LYS B 1 20 ? 3.527 -27.859 -0.9 1 88.75 20 LYS B O 1
ATOM 1620 N N . GLN B 1 21 ? 2.859 -25.906 -0.083 1 84.75 21 GLN B N 1
ATOM 1621 C CA . GLN B 1 21 ? 3.492 -26.156 1.209 1 84.75 21 GLN B CA 1
ATOM 1622 C C . GLN B 1 21 ? 2.852 -27.344 1.917 1 84.75 21 GLN B C 1
ATOM 1624 O O . GLN B 1 21 ? 3.545 -28.156 2.539 1 84.75 21 GLN B O 1
ATOM 1629 N N . GLU B 1 22 ? 1.573 -27.375 1.832 1 88.88 22 GLU B N 1
ATOM 1630 C CA . GLU B 1 22 ? 0.859 -28.516 2.404 1 88.88 22 GLU B CA 1
ATOM 1631 C C . GLU B 1 22 ? 1.292 -29.812 1.748 1 88.88 22 GLU B C 1
ATOM 1633 O O . GLU B 1 22 ? 1.443 -30.844 2.426 1 88.88 22 GLU B O 1
ATOM 1638 N N . LEU B 1 23 ? 1.461 -29.781 0.483 1 91.75 23 LEU B N 1
ATOM 1639 C CA . LEU B 1 23 ? 1.9 -30.969 -0.257 1 91.75 23 LEU B CA 1
ATOM 1640 C C . LEU B 1 23 ? 3.281 -31.422 0.208 1 91.75 23 LEU B C 1
ATOM 1642 O O . LEU B 1 23 ? 3.514 -32.594 0.418 1 91.75 23 LEU B O 1
ATOM 1646 N N . LEU B 1 24 ? 4.176 -30.469 0.416 1 90.25 24 LEU B N 1
ATOM 1647 C CA . LEU B 1 24 ? 5.539 -30.781 0.838 1 90.25 24 LEU B CA 1
ATOM 1648 C C . LEU B 1 24 ? 5.559 -31.312 2.266 1 90.25 24 LEU B C 1
ATOM 1650 O O . LEU B 1 24 ? 6.328 -32.219 2.582 1 90.25 24 LEU B O 1
ATOM 1654 N N . ALA B 1 25 ? 4.746 -30.766 3.076 1 90.38 25 ALA B N 1
ATOM 1655 C CA . ALA B 1 25 ? 4.613 -31.281 4.441 1 90.38 25 ALA B CA 1
ATOM 1656 C C . ALA B 1 25 ? 4.074 -32.688 4.445 1 90.38 25 ALA B C 1
ATOM 1658 O O . ALA B 1 25 ? 4.59 -33.562 5.164 1 90.38 25 ALA B O 1
ATOM 1659 N N . TRP B 1 26 ? 3.035 -32.938 3.715 1 92.38 26 TRP B N 1
ATOM 1660 C CA . TRP B 1 26 ? 2.441 -34.25 3.59 1 92.38 26 TRP B CA 1
ATOM 1661 C C . TRP B 1 26 ? 3.469 -35.281 3.09 1 92.38 26 TRP B C 1
ATOM 1663 O O . TRP B 1 26 ? 3.51 -36.406 3.562 1 92.38 26 TRP B O 1
ATOM 1673 N N . LYS B 1 27 ? 4.289 -34.844 2.152 1 92.44 27 LYS B N 1
ATOM 1674 C CA . LYS B 1 27 ? 5.352 -35.688 1.603 1 92.44 27 LYS B CA 1
ATOM 1675 C C . LYS B 1 27 ? 6.273 -36.188 2.703 1 92.44 27 LYS B C 1
ATOM 1677 O O . LYS B 1 27 ? 6.742 -37.312 2.65 1 92.44 27 LYS B O 1
ATOM 1682 N N . GLU B 1 28 ? 6.469 -35.438 3.688 1 91.31 28 GLU B N 1
ATOM 1683 C CA . GLU B 1 28 ? 7.41 -35.75 4.758 1 91.31 28 GLU B CA 1
ATOM 1684 C C . GLU B 1 28 ? 6.844 -36.812 5.691 1 91.31 28 GLU B C 1
ATOM 1686 O O . GLU B 1 28 ? 7.598 -37.562 6.332 1 91.31 28 GLU B O 1
ATOM 1691 N N . ILE B 1 29 ? 5.594 -36.875 5.789 1 90.94 29 ILE B N 1
ATOM 1692 C CA . ILE B 1 29 ? 5.043 -37.688 6.871 1 90.94 29 ILE B CA 1
ATOM 1693 C C . ILE B 1 29 ? 4.293 -38.875 6.293 1 90.94 29 ILE B C 1
ATOM 1695 O O . ILE B 1 29 ? 3.979 -39.844 7.012 1 90.94 29 ILE B O 1
ATOM 1699 N N . THR B 1 30 ? 3.938 -38.812 5.027 1 92.06 30 THR B N 1
ATOM 1700 C CA . THR B 1 30 ? 3.121 -39.875 4.441 1 92.06 30 THR B CA 1
ATOM 1701 C C . THR B 1 30 ? 3.873 -41.219 4.445 1 92.06 30 THR B C 1
ATOM 1703 O O . THR B 1 30 ? 5.102 -41.219 4.324 1 92.06 30 THR B O 1
ATOM 1706 N N . GLU B 1 31 ? 3.131 -42.219 4.586 1 91.06 31 GLU B N 1
ATOM 1707 C CA . GLU B 1 31 ? 3.688 -43.562 4.547 1 91.06 31 GLU B CA 1
ATOM 1708 C C . GLU B 1 31 ? 3.494 -44.219 3.174 1 91.06 31 GLU B C 1
ATOM 1710 O O . GLU B 1 31 ? 3.934 -45.344 2.939 1 91.06 31 GLU B O 1
ATOM 1715 N N . LEU B 1 32 ? 2.912 -43.438 2.305 1 91.81 32 LEU B N 1
ATOM 1716 C CA . LEU B 1 32 ? 2.717 -43.938 0.945 1 91.81 32 LEU B CA 1
ATOM 1717 C C . LEU B 1 32 ? 4.051 -44.062 0.218 1 91.81 32 LEU B C 1
ATOM 1719 O O . LEU B 1 32 ? 4.922 -43.219 0.351 1 91.81 32 LEU B O 1
ATOM 1723 N N . ALA B 1 33 ? 4.168 -45.188 -0.519 1 93 33 ALA B N 1
ATOM 1724 C CA . ALA B 1 33 ? 5.363 -45.375 -1.339 1 93 33 ALA B CA 1
ATOM 1725 C C . ALA B 1 33 ? 5.562 -44.188 -2.283 1 93 33 ALA B C 1
ATOM 1727 O O . ALA B 1 33 ? 4.59 -43.562 -2.74 1 93 33 ALA B O 1
ATOM 1728 N N . LYS B 1 34 ? 6.82 -43.844 -2.578 1 93.88 34 LYS B N 1
ATOM 1729 C CA . LYS B 1 34 ? 7.168 -42.688 -3.404 1 93.88 34 LYS B CA 1
ATOM 1730 C C . LYS B 1 34 ? 6.504 -42.781 -4.773 1 93.88 34 LYS B C 1
ATOM 1732 O O . LYS B 1 34 ? 6.043 -41.75 -5.312 1 93.88 34 LYS B O 1
ATOM 1737 N N . GLU B 1 35 ? 6.391 -44 -5.219 1 94.88 35 GLU B N 1
ATOM 1738 C CA . GLU B 1 35 ? 5.879 -44.25 -6.566 1 94.88 35 GLU B CA 1
ATOM 1739 C C . GLU B 1 35 ? 4.367 -44.031 -6.625 1 94.88 35 GLU B C 1
ATOM 1741 O O . GLU B 1 35 ? 3.785 -43.969 -7.711 1 94.88 35 GLU B O 1
ATOM 1746 N N . LYS B 1 36 ? 3.752 -43.875 -5.512 1 93.25 36 LYS B N 1
ATOM 1747 C CA . LYS B 1 36 ? 2.299 -43.719 -5.465 1 93.25 36 LYS B CA 1
ATOM 1748 C C . LYS B 1 36 ? 1.891 -42.312 -5.125 1 93.25 36 LYS B C 1
ATOM 1750 O O . LYS B 1 36 ? 0.728 -41.938 -5.289 1 93.25 36 LYS B O 1
ATOM 1755 N N . ARG B 1 37 ? 2.748 -41.469 -4.688 1 94.56 37 ARG B N 1
ATOM 1756 C CA . ARG B 1 37 ? 2.443 -40.156 -4.141 1 94.56 37 ARG B CA 1
ATOM 1757 C C . ARG B 1 37 ? 1.926 -39.219 -5.227 1 94.56 37 ARG B C 1
ATOM 1759 O O . ARG B 1 37 ? 0.958 -38.5 -5.012 1 94.56 37 ARG B O 1
ATOM 1766 N N . GLY B 1 38 ? 2.57 -39.219 -6.367 1 95.19 38 GLY B N 1
ATOM 1767 C CA . GLY B 1 38 ? 2.127 -38.375 -7.465 1 95.19 38 GLY B CA 1
ATOM 1768 C C . GLY B 1 38 ? 0.693 -38.625 -7.883 1 95.19 38 GLY B C 1
ATOM 1769 O O . GLY B 1 38 ? -0.107 -37.719 -8.008 1 95.19 38 GLY B O 1
ATOM 1770 N N . VAL B 1 39 ? 0.417 -39.938 -7.977 1 93.44 39 VAL B N 1
ATOM 1771 C CA . VAL B 1 39 ? -0.917 -40.344 -8.406 1 93.44 39 VAL B CA 1
ATOM 1772 C C . VAL B 1 39 ? -1.935 -40 -7.32 1 93.44 39 VAL B C 1
ATOM 1774 O O . VAL B 1 39 ? -3.035 -39.531 -7.617 1 93.44 39 VAL B O 1
ATOM 1777 N N . ALA B 1 40 ? -1.613 -40.219 -6.117 1 93 40 ALA B N 1
ATOM 1778 C CA . ALA B 1 40 ? -2.506 -39.938 -4.992 1 93 40 ALA B CA 1
ATOM 1779 C C . ALA B 1 40 ? -2.93 -38.469 -4.973 1 93 40 ALA B C 1
ATOM 1781 O O . ALA B 1 40 ? -4.113 -38.156 -4.816 1 93 40 ALA B O 1
ATOM 1782 N N . ILE B 1 41 ? -1.976 -37.562 -5.148 1 94.31 41 ILE B N 1
ATOM 1783 C CA . ILE B 1 41 ? -2.26 -36.156 -5.117 1 94.31 41 ILE B CA 1
ATOM 1784 C C . ILE B 1 41 ? -3.066 -35.75 -6.352 1 94.31 41 ILE B C 1
ATOM 1786 O O . ILE B 1 41 ? -4.016 -34.969 -6.258 1 94.31 41 ILE B O 1
ATOM 1790 N N . ALA B 1 42 ? -2.695 -36.281 -7.484 1 93.38 42 ALA B N 1
ATOM 1791 C CA . ALA B 1 42 ? -3.387 -35.969 -8.727 1 93.38 42 ALA B CA 1
ATOM 1792 C C . ALA B 1 42 ? -4.879 -36.281 -8.625 1 93.38 42 ALA B C 1
ATOM 1794 O O . ALA B 1 42 ? -5.711 -35.5 -9.109 1 93.38 42 ALA B O 1
ATOM 1795 N N . LEU B 1 43 ? -5.129 -37.281 -7.922 1 91.94 43 LEU B N 1
ATOM 1796 C CA . LEU B 1 43 ? -6.512 -37.719 -7.812 1 91.94 43 LEU B CA 1
ATOM 1797 C C . LEU B 1 43 ? -7.289 -36.875 -6.832 1 91.94 43 LEU B C 1
ATOM 1799 O O . LEU B 1 43 ? -8.523 -36.875 -6.832 1 91.94 43 LEU B O 1
ATOM 1803 N N . THR B 1 44 ? -6.586 -36.125 -6.016 1 91.06 44 THR B N 1
ATOM 1804 C CA . THR B 1 44 ? -7.266 -35.25 -5.055 1 91.06 44 THR B CA 1
ATOM 1805 C C . THR B 1 44 ? -7.574 -33.875 -5.668 1 91.06 44 THR B C 1
ATOM 1807 O O . THR B 1 44 ? -8.32 -33.094 -5.09 1 91.06 44 THR B O 1
ATOM 1810 N N . LEU B 1 45 ? -7 -33.594 -6.805 1 92.06 45 LEU B N 1
ATOM 1811 C CA . LEU B 1 45 ? -7.23 -32.312 -7.461 1 92.06 45 LEU B CA 1
ATOM 1812 C C . LEU B 1 45 ? -8.68 -32.188 -7.902 1 92.06 45 LEU B C 1
ATOM 1814 O O . LEU B 1 45 ? -9.328 -33.156 -8.242 1 92.06 45 LEU B O 1
ATOM 1818 N N . PRO B 1 46 ? -9.156 -30.984 -7.852 1 87.56 46 PRO B N 1
ATOM 1819 C CA . PRO B 1 46 ? -10.578 -30.797 -8.156 1 87.56 46 PRO B CA 1
ATOM 1820 C C . PRO B 1 46 ? -10.914 -31.125 -9.609 1 87.56 46 PRO B C 1
ATOM 1822 O O . PRO B 1 46 ? -10.125 -30.828 -10.516 1 87.56 46 PRO B O 1
ATOM 1825 N N . GLU B 1 47 ? -12.062 -31.672 -9.828 1 81.5 47 GLU B N 1
ATOM 1826 C CA . GLU B 1 47 ? -12.516 -32.094 -11.148 1 81.5 47 GLU B CA 1
ATOM 1827 C C . GLU B 1 47 ? -13.195 -30.922 -11.883 1 81.5 47 GLU B C 1
ATOM 1829 O O . GLU B 1 47 ? -13.023 -30.766 -13.086 1 81.5 47 GLU B O 1
ATOM 1834 N N . GLU B 1 48 ? -14 -30.172 -11.133 1 76.81 48 GLU B N 1
ATOM 1835 C CA . GLU B 1 48 ? -14.867 -29.203 -11.789 1 76.81 48 GLU B CA 1
ATOM 1836 C C . GLU B 1 48 ? -14.445 -27.781 -11.43 1 76.81 48 GLU B C 1
ATOM 1838 O O . GLU B 1 48 ? -15.203 -26.828 -11.664 1 76.81 48 GLU B O 1
ATOM 1843 N N . ASP B 1 49 ? -13.227 -27.641 -11.312 1 75.94 49 ASP B N 1
ATOM 1844 C CA . ASP B 1 49 ? -12.867 -26.266 -10.977 1 75.94 49 ASP B CA 1
ATOM 1845 C C . ASP B 1 49 ? -12.453 -25.484 -12.219 1 75.94 49 ASP B C 1
ATOM 1847 O O . ASP B 1 49 ? -12.258 -26.062 -13.289 1 75.94 49 ASP B O 1
ATOM 1851 N N . LYS B 1 50 ? -12.562 -24.172 -12.156 1 75.31 50 LYS B N 1
ATOM 1852 C CA . LYS B 1 50 ? -12.297 -23.281 -13.281 1 75.31 50 LYS B CA 1
ATOM 1853 C C . LYS B 1 50 ? -10.945 -23.578 -13.922 1 75.31 50 LYS B C 1
ATOM 1855 O O . LYS B 1 50 ? -10.789 -23.422 -15.133 1 75.31 50 LYS B O 1
ATOM 1860 N N . SER B 1 51 ? -10.031 -24.078 -13.125 1 77.19 51 SER B N 1
ATOM 1861 C CA . SER B 1 51 ? -8.672 -24.312 -13.617 1 77.19 51 SER B CA 1
ATOM 1862 C C . SER B 1 51 ? -8.594 -25.594 -14.438 1 77.19 51 SER B C 1
ATOM 1864 O O . SER B 1 51 ? -7.668 -25.766 -15.234 1 77.19 51 SER B O 1
ATOM 1866 N N . LYS B 1 52 ? -9.586 -26.516 -14.172 1 82.81 52 LYS B N 1
ATOM 1867 C CA . LYS B 1 52 ? -9.578 -27.828 -14.789 1 82.81 52 LYS B CA 1
ATOM 1868 C C . LYS B 1 52 ? -8.219 -28.516 -14.617 1 82.81 52 LYS B C 1
ATOM 1870 O O . LYS B 1 52 ? -7.723 -29.172 -15.539 1 82.81 52 LYS B O 1
ATOM 1875 N N . ILE B 1 53 ? -7.605 -28.266 -13.523 1 89.81 53 ILE B N 1
ATOM 1876 C CA . ILE B 1 53 ? -6.223 -28.672 -13.281 1 89.81 53 ILE B CA 1
ATOM 1877 C C . ILE B 1 53 ? -6.109 -30.188 -13.32 1 89.81 53 ILE B C 1
ATOM 1879 O O . ILE B 1 53 ? -5.141 -30.734 -13.852 1 89.81 53 ILE B O 1
ATOM 1883 N N . ARG B 1 54 ? -7.051 -30.906 -12.836 1 90.19 54 ARG B N 1
ATOM 1884 C CA . ARG B 1 54 ? -6.973 -32.375 -12.859 1 90.19 54 ARG B CA 1
ATOM 1885 C C . ARG B 1 54 ? -6.957 -32.906 -14.289 1 90.19 54 ARG B C 1
ATOM 1887 O O . ARG B 1 54 ? -6.152 -33.75 -14.633 1 90.19 54 ARG B O 1
ATOM 1894 N N . GLU B 1 55 ? -7.812 -32.312 -15.055 1 90.62 55 GLU B N 1
ATOM 1895 C CA . GLU B 1 55 ? -7.859 -32.719 -16.453 1 90.62 55 GLU B CA 1
ATOM 1896 C C . GLU B 1 55 ? -6.527 -32.438 -17.156 1 90.62 55 GLU B C 1
ATOM 1898 O O . GLU B 1 55 ? -6.027 -33.281 -17.906 1 90.62 55 GLU B O 1
ATOM 1903 N N . LYS B 1 56 ? -5.98 -31.344 -16.875 1 89.94 56 LYS B N 1
ATOM 1904 C CA . LYS B 1 56 ? -4.699 -30.969 -17.469 1 89.94 56 LYS B CA 1
ATOM 1905 C C . LYS B 1 56 ? -3.596 -31.938 -17.031 1 89.94 56 LYS B C 1
ATOM 1907 O O . LYS B 1 56 ? -2.748 -32.312 -17.844 1 89.94 56 LYS B O 1
ATOM 1912 N N . VAL B 1 57 ? -3.641 -32.25 -15.766 1 93.06 57 VAL B N 1
ATOM 1913 C CA . VAL B 1 57 ? -2.623 -33.156 -15.219 1 93.06 57 VAL B CA 1
ATOM 1914 C C . VAL B 1 57 ? -2.67 -34.5 -15.938 1 93.06 57 VAL B C 1
ATOM 1916 O O . VAL B 1 57 ? -1.653 -34.969 -16.453 1 93.06 57 VAL B O 1
ATOM 1919 N N . PHE B 1 58 ? -3.826 -35.062 -16.078 1 92.31 58 PHE B N 1
ATOM 1920 C CA . PHE B 1 58 ? -3.949 -36.406 -16.625 1 92.31 58 PHE B CA 1
ATOM 1921 C C . PHE B 1 58 ? -3.867 -36.375 -18.156 1 92.31 58 PHE B C 1
ATOM 1923 O O . PHE B 1 58 ? -3.6 -37.375 -18.797 1 92.31 58 PHE B O 1
ATOM 1930 N N . ASP B 1 59 ? -4.062 -35.219 -18.719 1 91.75 59 ASP B N 1
ATOM 1931 C CA . ASP B 1 59 ? -3.941 -35.031 -20.172 1 91.75 59 ASP B CA 1
ATOM 1932 C C . ASP B 1 59 ? -2.486 -34.812 -20.578 1 91.75 59 ASP B C 1
ATOM 1934 O O . ASP B 1 59 ? -2.066 -35.25 -21.656 1 91.75 59 ASP B O 1
ATOM 1938 N N . GLN B 1 60 ? -1.734 -34.219 -19.703 1 92.38 60 GLN B N 1
ATOM 1939 C CA . GLN B 1 60 ? -0.442 -33.688 -20.156 1 92.38 60 GLN B CA 1
ATOM 1940 C C . GLN B 1 60 ? 0.706 -34.469 -19.484 1 92.38 60 GLN B C 1
ATOM 1942 O O . GLN B 1 60 ? 1.841 -34.406 -19.969 1 92.38 60 GLN B O 1
ATOM 1947 N N . ILE B 1 61 ? 0.42 -35.062 -18.359 1 93.5 61 ILE B N 1
ATOM 1948 C CA . ILE B 1 61 ? 1.438 -35.875 -17.703 1 93.5 61 ILE B CA 1
ATOM 1949 C C . ILE B 1 61 ? 1.147 -37.375 -17.922 1 93.5 61 ILE B C 1
ATOM 1951 O O . ILE B 1 61 ? 0.048 -37.844 -17.625 1 93.5 61 ILE B O 1
ATOM 1955 N N . LYS B 1 62 ? 2.16 -38.094 -18.453 1 94.25 62 LYS B N 1
ATOM 1956 C CA . LYS B 1 62 ? 2.006 -39.531 -18.594 1 94.25 62 LYS B CA 1
ATOM 1957 C C . LYS B 1 62 ? 1.874 -40.188 -17.234 1 94.25 62 LYS B C 1
ATOM 1959 O O . LYS B 1 62 ? 2.578 -39.844 -16.281 1 94.25 62 LYS B O 1
ATOM 1964 N N . LEU B 1 63 ? 0.959 -41.094 -17.234 1 93.31 63 LEU B N 1
ATOM 1965 C CA . LEU B 1 63 ? 0.744 -41.812 -15.992 1 93.31 63 LEU B CA 1
ATOM 1966 C C . LEU B 1 63 ? 2.039 -42.469 -15.508 1 93.31 63 LEU B C 1
ATOM 1968 O O . LEU B 1 63 ? 2.309 -42.5 -14.305 1 93.31 63 LEU B O 1
ATOM 1972 N N . ASP B 1 64 ? 2.818 -43 -16.422 1 94.44 64 ASP B N 1
ATOM 1973 C CA . ASP B 1 64 ? 4.074 -43.656 -16.078 1 94.44 64 ASP B CA 1
ATOM 1974 C C . ASP B 1 64 ? 5.031 -42.688 -15.391 1 94.44 64 ASP B C 1
ATOM 1976 O O . ASP B 1 64 ? 5.82 -43.094 -14.531 1 94.44 64 ASP B O 1
ATOM 1980 N N . ASP B 1 65 ? 4.938 -41.438 -15.742 1 94.62 65 ASP B N 1
ATOM 1981 C CA . ASP B 1 65 ? 5.781 -40.438 -15.117 1 94.62 65 ASP B CA 1
ATOM 1982 C C . ASP B 1 65 ? 5.281 -40.094 -13.711 1 94.62 65 ASP B C 1
ATOM 1984 O O . ASP B 1 65 ? 6.078 -39.812 -12.82 1 94.62 65 ASP B O 1
ATOM 1988 N N . LEU B 1 66 ? 3.982 -40.125 -13.5 1 94.81 66 LEU B N 1
ATOM 1989 C CA . LEU B 1 66 ? 3.383 -39.844 -12.203 1 94.81 66 LEU B CA 1
ATOM 1990 C C . LEU B 1 66 ? 3.646 -40.969 -11.219 1 94.81 66 LEU B C 1
ATOM 1992 O O . LEU B 1 66 ? 3.666 -40.75 -10.008 1 94.81 66 LEU B O 1
ATOM 1996 N N . LYS B 1 67 ? 3.949 -42.219 -11.781 1 94 67 LYS B N 1
ATOM 1997 C CA . LYS B 1 67 ? 4.129 -43.406 -10.953 1 94 67 LYS B CA 1
ATOM 1998 C C . LYS B 1 67 ? 5.602 -43.625 -10.609 1 94 67 LYS B C 1
ATOM 2000 O O . LYS B 1 67 ? 5.965 -44.625 -10.016 1 94 67 LYS B O 1
ATOM 2005 N N . LYS B 1 68 ? 6.426 -42.719 -11.023 1 95.31 68 LYS B N 1
ATOM 2006 C CA . LYS B 1 68 ? 7.84 -42.812 -10.664 1 95.31 68 LYS B CA 1
ATOM 2007 C C . LYS B 1 68 ? 8.078 -42.312 -9.25 1 95.31 68 LYS B C 1
ATOM 2009 O O . LYS B 1 68 ? 7.211 -41.656 -8.656 1 95.31 68 LYS B O 1
ATOM 2014 N N . GLU B 1 69 ? 9.266 -42.656 -8.766 1 95.25 69 GLU B N 1
ATOM 2015 C CA . GLU B 1 69 ? 9.664 -42.125 -7.457 1 95.25 69 GLU B CA 1
ATOM 2016 C C . GLU B 1 69 ? 9.656 -40.594 -7.449 1 95.25 69 GLU B C 1
ATOM 2018 O O . GLU B 1 69 ? 9.391 -39.969 -6.414 1 95.25 69 GLU B O 1
ATOM 2023 N N . THR B 1 70 ? 9.859 -40.031 -8.617 1 95.5 70 THR B N 1
ATOM 2024 C CA . THR B 1 70 ? 9.906 -38.594 -8.773 1 95.5 70 THR B CA 1
ATOM 2025 C C . THR B 1 70 ? 8.539 -38.062 -9.211 1 95.5 70 THR B C 1
ATOM 2027 O O . THR B 1 70 ? 8.43 -36.906 -9.641 1 95.5 70 THR B O 1
ATOM 2030 N N . GLY B 1 71 ? 7.508 -38.906 -9.156 1 95.06 71 GLY B N 1
ATOM 2031 C CA . GLY B 1 71 ? 6.191 -38.562 -9.648 1 95.06 71 GLY B CA 1
ATOM 2032 C C . GLY B 1 71 ? 5.617 -37.312 -8.969 1 95.06 71 GLY B C 1
ATOM 2033 O O . GLY B 1 71 ? 5.027 -36.469 -9.625 1 95.06 71 GLY B O 1
ATOM 2034 N N . LEU B 1 72 ? 5.777 -37.25 -7.676 1 95.38 72 LEU B N 1
ATOM 2035 C CA . LEU B 1 72 ? 5.27 -36.094 -6.934 1 95.38 72 LEU B CA 1
ATOM 2036 C C . LEU B 1 72 ? 5.984 -34.812 -7.359 1 95.38 72 LEU B C 1
ATOM 2038 O O . LEU B 1 72 ? 5.348 -33.781 -7.52 1 95.38 72 LEU B O 1
ATOM 2042 N N . GLU B 1 73 ? 7.285 -34.875 -7.562 1 93.88 73 GLU B N 1
ATOM 2043 C CA . GLU B 1 73 ? 8.047 -33.719 -8.023 1 93.88 73 GLU B CA 1
ATOM 2044 C C . GLU B 1 73 ? 7.59 -33.281 -9.414 1 93.88 73 GLU B C 1
ATOM 2046 O O . GLU B 1 73 ? 7.473 -32.094 -9.68 1 93.88 73 GLU B O 1
ATOM 2051 N N . THR B 1 74 ? 7.336 -34.281 -10.234 1 94.56 74 THR B N 1
ATOM 2052 C CA . THR B 1 74 ? 6.82 -34.031 -11.57 1 94.56 74 THR B CA 1
ATOM 2053 C C . THR B 1 74 ? 5.477 -33.312 -11.492 1 94.56 74 THR B C 1
ATOM 2055 O O . THR B 1 74 ? 5.242 -32.312 -12.211 1 94.56 74 THR B O 1
ATOM 2058 N N . LEU B 1 75 ? 4.629 -33.781 -10.586 1 95.06 75 LEU B N 1
ATOM 2059 C CA . LEU B 1 75 ? 3.312 -33.188 -10.406 1 95.06 75 LEU B CA 1
ATOM 2060 C C . LEU B 1 75 ? 3.436 -31.75 -9.875 1 95.06 75 LEU B C 1
ATOM 2062 O O . LEU B 1 75 ? 2.783 -30.844 -10.383 1 95.06 75 LEU B O 1
ATOM 2066 N N . ILE B 1 76 ? 4.242 -31.5 -8.93 1 92.69 76 ILE B N 1
ATOM 2067 C CA . ILE B 1 76 ? 4.422 -30.188 -8.328 1 92.69 76 ILE B CA 1
ATOM 2068 C C . ILE B 1 76 ? 4.945 -29.203 -9.375 1 92.69 76 ILE B C 1
ATOM 2070 O O . ILE B 1 76 ? 4.488 -28.062 -9.445 1 92.69 76 ILE B O 1
ATOM 2074 N N . ALA B 1 77 ? 5.871 -29.641 -10.18 1 89.38 77 ALA B N 1
ATOM 2075 C CA . ALA B 1 77 ? 6.387 -28.797 -11.25 1 89.38 77 ALA B CA 1
ATOM 2076 C C . ALA B 1 77 ? 5.273 -28.375 -12.211 1 89.38 77 ALA B C 1
ATOM 2078 O O . ALA B 1 77 ? 5.227 -27.234 -12.664 1 89.38 77 ALA B O 1
ATOM 2079 N N . PHE B 1 78 ? 4.426 -29.328 -12.508 1 90.31 78 PHE B N 1
ATOM 2080 C CA . PHE B 1 78 ? 3.287 -29.078 -13.383 1 90.31 78 PHE B CA 1
ATOM 2081 C C . PHE B 1 78 ? 2.324 -28.078 -12.734 1 90.31 78 PHE B C 1
ATOM 2083 O O . PHE B 1 78 ? 1.833 -27.172 -13.398 1 90.31 78 PHE B O 1
ATOM 2090 N N . LEU B 1 79 ? 2.027 -28.297 -11.484 1 90 79 LEU B N 1
ATOM 2091 C CA . LEU B 1 79 ? 1.138 -27.422 -10.742 1 90 79 LEU B CA 1
ATOM 2092 C C . LEU B 1 79 ? 1.73 -26.016 -10.633 1 90 79 LEU B C 1
ATOM 2094 O O . LEU B 1 79 ? 1.005 -25.016 -10.719 1 90 79 LEU B O 1
ATOM 2098 N N . ASP B 1 80 ? 2.975 -25.906 -10.5 1 84.06 80 ASP B N 1
ATOM 2099 C CA . ASP B 1 80 ? 3.676 -24.625 -10.469 1 84.06 80 ASP B CA 1
ATOM 2100 C C . ASP B 1 80 ? 3.441 -23.844 -11.758 1 84.06 80 ASP B C 1
ATOM 2102 O O . ASP B 1 80 ? 3.229 -22.625 -11.727 1 84.06 80 ASP B O 1
ATOM 2106 N N . LYS B 1 81 ? 3.465 -24.625 -12.758 1 81.44 81 LYS B N 1
ATOM 2107 C CA . LYS B 1 81 ? 3.34 -24 -14.07 1 81.44 81 LYS B CA 1
ATOM 2108 C C . LYS B 1 81 ? 1.91 -23.531 -14.32 1 81.44 81 LYS B C 1
ATOM 2110 O O . LYS B 1 81 ? 1.693 -22.484 -14.945 1 81.44 81 LYS B O 1
ATOM 2115 N N . HIS B 1 82 ? 0.98 -24.25 -13.797 1 83.69 82 HIS B N 1
ATOM 2116 C CA . HIS B 1 82 ? -0.395 -23.953 -14.188 1 83.69 82 HIS B CA 1
ATOM 2117 C C . HIS B 1 82 ? -1.153 -23.266 -13.062 1 83.69 82 HIS B C 1
ATOM 2119 O O . HIS B 1 82 ? -1.787 -22.219 -13.281 1 83.69 82 HIS B O 1
ATOM 2125 N N . LEU B 1 83 ? -1.114 -23.828 -11.938 1 84.81 83 LEU B N 1
ATOM 2126 C CA . LEU B 1 83 ? -1.9 -23.266 -10.844 1 84.81 83 LEU B CA 1
ATOM 2127 C C . LEU B 1 83 ? -1.259 -21.984 -10.312 1 84.81 83 LEU B C 1
ATOM 2129 O O . LEU B 1 83 ? -1.958 -21.031 -9.977 1 84.81 83 LEU B O 1
ATOM 2133 N N . ALA B 1 84 ? 0.038 -22.016 -10.211 1 81.62 84 ALA B N 1
ATOM 2134 C CA . ALA B 1 84 ? 0.717 -20.797 -9.75 1 81.62 84 ALA B CA 1
ATOM 2135 C C . ALA B 1 84 ? 0.463 -19.625 -10.695 1 81.62 84 ALA B C 1
ATOM 2137 O O . ALA B 1 84 ? 0.174 -18.516 -10.25 1 81.62 84 ALA B O 1
ATOM 2138 N N . LYS B 1 85 ? 0.543 -19.984 -11.906 1 82.88 85 LYS B N 1
ATOM 2139 C CA . LYS B 1 85 ? 0.326 -18.969 -12.93 1 82.88 85 LYS B CA 1
ATOM 2140 C C . LYS B 1 85 ? -1.103 -18.438 -12.875 1 82.88 85 LYS B C 1
ATOM 2142 O O . LYS B 1 85 ? -1.322 -17.219 -12.938 1 82.88 85 LYS B O 1
ATOM 2147 N N . ASP B 1 86 ? -2.006 -19.328 -12.812 1 82.81 86 ASP B N 1
ATOM 2148 C CA . ASP B 1 86 ? -3.408 -18.922 -12.758 1 82.81 86 ASP B CA 1
ATOM 2149 C C . ASP B 1 86 ? -3.691 -18.094 -11.508 1 82.81 86 ASP B C 1
ATOM 2151 O O . ASP B 1 86 ? -4.426 -17.094 -11.578 1 82.81 86 ASP B O 1
ATOM 2155 N N . ASP B 1 87 ? -3.162 -18.547 -10.453 1 86.56 87 ASP B N 1
ATOM 2156 C CA . ASP B 1 87 ? -3.357 -17.844 -9.195 1 86.56 87 ASP B CA 1
ATOM 2157 C C . ASP B 1 87 ? -2.771 -16.438 -9.266 1 86.56 87 ASP B C 1
ATOM 2159 O O . ASP B 1 87 ? -3.391 -15.469 -8.805 1 86.56 87 ASP B O 1
ATOM 2163 N N . LEU B 1 88 ? -1.623 -16.344 -9.82 1 89 88 LEU B N 1
ATOM 2164 C CA . LEU B 1 88 ? -0.971 -15.039 -9.953 1 89 88 LEU B CA 1
ATOM 2165 C C . LEU B 1 88 ? -1.722 -14.148 -10.938 1 89 88 LEU B C 1
ATOM 2167 O O . LEU B 1 88 ? -1.822 -12.938 -10.727 1 89 88 LEU B O 1
ATOM 2171 N N . ALA B 1 89 ? -2.238 -14.742 -12 1 89.69 89 ALA B N 1
ATOM 2172 C CA . ALA B 1 89 ? -3.055 -13.992 -12.945 1 89.69 89 ALA B CA 1
ATOM 2173 C C . ALA B 1 89 ? -4.305 -13.438 -12.266 1 89.69 89 ALA B C 1
ATOM 2175 O O . ALA B 1 89 ? -4.695 -12.289 -12.516 1 89.69 89 ALA B O 1
ATOM 2176 N N . ASP B 1 90 ? -4.887 -14.258 -11.5 1 91.06 90 ASP B N 1
ATOM 2177 C CA . ASP B 1 90 ? -6.059 -13.828 -10.75 1 91.06 90 ASP B CA 1
ATOM 2178 C C . ASP B 1 90 ? -5.707 -12.703 -9.773 1 91.06 90 ASP B C 1
ATOM 2180 O O . ASP B 1 90 ? -6.445 -11.727 -9.656 1 91.06 90 ASP B O 1
ATOM 2184 N N . SER B 1 91 ? -4.609 -12.875 -9.078 1 92.56 91 SER B N 1
ATOM 2185 C CA . SER B 1 91 ? -4.129 -11.852 -8.156 1 92.56 91 SER B CA 1
ATOM 2186 C C . SER B 1 91 ? -3.859 -10.539 -8.891 1 92.56 91 SER B C 1
ATOM 2188 O O . SER B 1 91 ? -4.227 -9.469 -8.406 1 92.56 91 SER B O 1
ATOM 2190 N N . LEU B 1 92 ? -3.254 -10.641 -10.016 1 94.69 92 LEU B N 1
ATOM 2191 C CA . LEU B 1 92 ? -2.959 -9.461 -10.82 1 94.69 92 LEU B CA 1
ATOM 2192 C C . LEU B 1 92 ? -4.242 -8.758 -11.25 1 94.69 92 LEU B C 1
ATOM 2194 O O . LEU B 1 92 ? -4.34 -7.531 -11.172 1 94.69 92 LEU B O 1
ATOM 2198 N N . THR B 1 93 ? -5.199 -9.5 -11.703 1 95.25 93 THR B N 1
ATOM 2199 C CA . THR B 1 93 ? -6.477 -8.945 -12.133 1 95.25 93 THR B CA 1
ATOM 2200 C C . THR B 1 93 ? -7.156 -8.203 -10.984 1 95.25 93 THR B C 1
ATOM 2202 O O . THR B 1 93 ? -7.617 -7.074 -11.148 1 95.25 93 THR B O 1
ATOM 2205 N N . LYS B 1 94 ? -7.25 -8.844 -9.867 1 95.88 94 LYS B N 1
ATOM 2206 C CA . LYS B 1 94 ? -7.867 -8.234 -8.695 1 95.88 94 LYS B CA 1
ATOM 2207 C C . LYS B 1 94 ? -7.113 -6.984 -8.258 1 95.88 94 LYS B C 1
ATOM 2209 O O . LYS B 1 94 ? -7.727 -5.984 -7.879 1 95.88 94 LYS B O 1
ATOM 2214 N N . PHE B 1 95 ? -5.82 -7.066 -8.289 1 97.19 95 PHE B N 1
ATOM 2215 C CA . PHE B 1 95 ? -4.977 -5.926 -7.961 1 97.19 95 PHE B CA 1
ATOM 2216 C C . PHE B 1 95 ? -5.258 -4.758 -8.898 1 97.19 95 PHE B C 1
ATOM 2218 O O . PHE B 1 95 ? -5.422 -3.621 -8.453 1 97.19 95 PHE B O 1
ATOM 2225 N N . GLU B 1 96 ? -5.293 -5.02 -10.156 1 96.5 96 GLU B N 1
ATOM 2226 C CA . GLU B 1 96 ? -5.551 -3.984 -11.156 1 96.5 96 GLU B CA 1
ATOM 2227 C C . GLU B 1 96 ? -6.941 -3.385 -10.977 1 96.5 96 GLU B C 1
ATOM 2229 O O . GLU B 1 96 ? -7.125 -2.172 -11.109 1 96.5 96 GLU B O 1
ATOM 2234 N N . GLU B 1 97 ? -7.879 -4.219 -10.742 1 96.56 97 GLU B N 1
ATOM 2235 C CA . GLU B 1 97 ? -9.234 -3.736 -10.492 1 96.56 97 GLU B CA 1
ATOM 2236 C C . GLU B 1 97 ? -9.266 -2.783 -9.297 1 96.56 97 GLU B C 1
ATOM 2238 O O . GLU B 1 97 ? -9.938 -1.751 -9.336 1 96.56 97 GLU B O 1
ATOM 2243 N N . PHE B 1 98 ? -8.539 -3.148 -8.258 1 98.19 98 PHE B N 1
ATOM 2244 C CA . PHE B 1 98 ? -8.461 -2.311 -7.07 1 98.19 98 PHE B CA 1
ATOM 2245 C C . PHE B 1 98 ? -7.762 -0.991 -7.379 1 98.19 98 PHE B C 1
ATOM 2247 O O . PHE B 1 98 ? -8.219 0.073 -6.965 1 98.19 98 PHE B O 1
ATOM 2254 N N . GLU B 1 99 ? -6.684 -1.021 -8.102 1 96.56 99 GLU B N 1
ATOM 2255 C CA . GLU B 1 99 ? -5.883 0.158 -8.414 1 96.56 99 GLU B CA 1
ATOM 2256 C C . GLU B 1 99 ? -6.613 1.079 -9.391 1 96.56 99 GLU B C 1
ATOM 2258 O O . GLU B 1 99 ? -6.434 2.299 -9.352 1 96.56 99 GLU B O 1
ATOM 2263 N N . ASP B 1 100 ? -7.5 0.53 -10.195 1 95.5 100 ASP B N 1
ATOM 2264 C CA . ASP B 1 100 ? -8.109 1.304 -11.273 1 95.5 100 ASP B CA 1
ATOM 2265 C C . ASP B 1 100 ? -9.477 1.846 -10.852 1 95.5 100 ASP B C 1
ATOM 2267 O O . ASP B 1 100 ? -10.031 2.725 -11.516 1 95.5 100 ASP B O 1
ATOM 2271 N N . TYR B 1 101 ? -9.945 1.352 -9.82 1 96.94 101 TYR B N 1
ATOM 2272 C CA . TYR B 1 101 ? -11.289 1.748 -9.398 1 96.94 101 TYR B CA 1
ATOM 2273 C C . TYR B 1 101 ? -11.352 3.244 -9.117 1 96.94 101 TYR B C 1
ATOM 2275 O O . TYR B 1 101 ? -10.438 3.807 -8.508 1 96.94 101 TYR B O 1
ATOM 2283 N N . ARG B 1 102 ? -12.391 3.891 -9.594 1 95.69 102 ARG B N 1
ATOM 2284 C CA . ARG B 1 102 ? -12.734 5.285 -9.32 1 95.69 102 ARG B CA 1
ATOM 2285 C C . ARG B 1 102 ? -14.234 5.461 -9.156 1 95.69 102 ARG B C 1
ATOM 2287 O O . ARG B 1 102 ? -15.023 4.867 -9.898 1 95.69 102 ARG B O 1
ATOM 2294 N N . ARG B 1 103 ? -14.516 6.242 -8.203 1 96.25 103 ARG B N 1
ATOM 2295 C CA . ARG B 1 103 ? -15.93 6.539 -7.969 1 96.25 103 ARG B CA 1
ATOM 2296 C C . ARG B 1 103 ? -16.516 7.328 -9.133 1 96.25 103 ARG B C 1
ATOM 2298 O O . ARG B 1 103 ? -15.93 8.312 -9.586 1 96.25 103 ARG B O 1
ATOM 2305 N N . SER B 1 104 ? -17.656 6.887 -9.555 1 93.62 104 SER B N 1
ATOM 2306 C CA . SER B 1 104 ? -18.375 7.629 -10.578 1 93.62 104 SER B CA 1
ATOM 2307 C C . SER B 1 104 ? -19.125 8.812 -9.969 1 93.62 104 SER B C 1
ATOM 2309 O O . SER B 1 104 ? -19.469 8.805 -8.781 1 93.62 104 SER B O 1
ATOM 2311 N N . GLU B 1 105 ? -19.453 9.766 -10.812 1 89.75 105 GLU B N 1
ATOM 2312 C CA . GLU B 1 105 ? -20.172 10.953 -10.359 1 89.75 105 GLU B CA 1
ATOM 2313 C C . GLU B 1 105 ? -21.578 10.594 -9.859 1 89.75 105 GLU B C 1
ATOM 2315 O O . GLU B 1 105 ? -22.141 11.305 -9.031 1 89.75 105 GLU B O 1
ATOM 2320 N N . THR B 1 106 ? -22.125 9.555 -10.336 1 92.56 106 THR B N 1
ATOM 2321 C CA . THR B 1 106 ? -23.5 9.18 -10.008 1 92.56 106 THR B CA 1
ATOM 2322 C C . THR B 1 106 ? -23.531 8.273 -8.781 1 92.56 106 THR B C 1
ATOM 2324 O O . THR B 1 106 ? -24.609 7.98 -8.25 1 92.56 106 THR B O 1
ATOM 2327 N N . GLN B 1 107 ? -22.469 7.895 -8.344 1 94.38 107 GLN B N 1
ATOM 2328 C C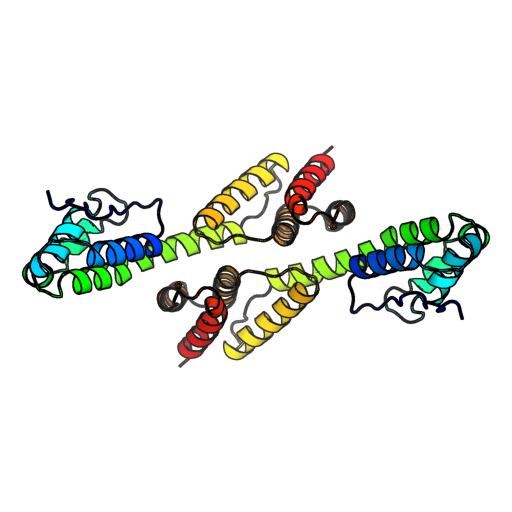A . GLN B 1 107 ? -22.375 6.969 -7.219 1 94.38 107 GLN B CA 1
ATOM 2329 C C . GLN B 1 107 ? -22.297 7.719 -5.891 1 94.38 107 GLN B C 1
ATOM 2331 O O . GLN B 1 107 ? -21.562 8.703 -5.773 1 94.38 107 GLN B O 1
ATOM 2336 N N . SER B 1 108 ? -23.047 7.266 -4.895 1 94.25 108 SER B N 1
ATOM 2337 C CA . SER B 1 108 ? -22.969 7.863 -3.566 1 94.25 108 SER B CA 1
ATOM 2338 C C . SER B 1 108 ? -21.641 7.535 -2.887 1 94.25 108 SER B C 1
ATOM 2340 O O . SER B 1 108 ? -20.984 6.555 -3.24 1 94.25 108 SER B O 1
ATOM 2342 N N . ILE B 1 109 ? -21.312 8.312 -1.904 1 95.12 109 ILE B N 1
ATOM 2343 C CA . ILE B 1 109 ? -20.094 8.094 -1.133 1 95.12 109 ILE B CA 1
ATOM 2344 C C . ILE B 1 109 ? -20.172 6.754 -0.407 1 95.12 109 ILE B C 1
ATOM 2346 O O . ILE B 1 109 ? -19.188 6.008 -0.355 1 95.12 109 ILE B O 1
ATOM 2350 N N . VAL B 1 110 ? -21.344 6.48 0.148 1 95 110 VAL B N 1
ATOM 2351 C CA . VAL B 1 110 ? -21.531 5.238 0.889 1 95 110 VAL B CA 1
ATOM 2352 C C . VAL B 1 110 ? -21.328 4.043 -0.04 1 95 110 VAL B C 1
ATOM 2354 O O . VAL B 1 110 ? -20.672 3.072 0.324 1 95 110 VAL B O 1
ATOM 2357 N N . ASP B 1 111 ? -21.875 4.105 -1.261 1 95.88 111 ASP B N 1
ATOM 2358 C CA . ASP B 1 111 ? -21.688 3.043 -2.242 1 95.88 111 ASP B CA 1
ATOM 2359 C C . ASP B 1 111 ? -20.234 2.924 -2.652 1 95.88 111 ASP B C 1
ATOM 2361 O O . ASP B 1 111 ? -19.719 1.816 -2.814 1 95.88 111 ASP B O 1
ATOM 2365 N N . ASN B 1 112 ? -19.641 4.078 -2.863 1 96.62 112 ASN B N 1
ATOM 2366 C CA . ASN B 1 112 ? -18.219 4.098 -3.211 1 96.62 112 ASN B CA 1
ATOM 2367 C C . ASN B 1 112 ? -17.375 3.381 -2.16 1 96.62 112 ASN B C 1
ATOM 2369 O O . ASN B 1 112 ? -16.5 2.582 -2.498 1 96.62 112 ASN B O 1
ATOM 2373 N N . ILE B 1 113 ? -17.625 3.656 -0.895 1 97.69 113 ILE B N 1
ATOM 2374 C CA . ILE B 1 113 ? -16.906 3.023 0.202 1 97.69 113 ILE B CA 1
ATOM 2375 C C . ILE B 1 113 ? -17.125 1.513 0.166 1 97.69 113 ILE B C 1
ATOM 2377 O O . ILE B 1 113 ? -16.188 0.734 0.339 1 97.69 113 ILE B O 1
ATOM 2381 N N . GLY B 1 114 ? -18.344 1.104 -0.075 1 97.56 114 GLY B N 1
ATOM 2382 C CA . GLY B 1 114 ? -18.656 -0.311 -0.18 1 97.56 114 GLY B CA 1
ATOM 2383 C C . GLY B 1 114 ? -17.891 -1.018 -1.273 1 97.56 114 GLY B C 1
ATOM 2384 O O . GLY B 1 114 ? -17.328 -2.096 -1.05 1 97.56 114 GLY B O 1
ATOM 2385 N N . VAL B 1 115 ? -17.875 -0.465 -2.439 1 97.75 115 VAL B N 1
ATOM 2386 C CA . VAL B 1 115 ? -17.156 -1.06 -3.566 1 97.75 115 VAL B CA 1
ATOM 2387 C C . VAL B 1 115 ? -15.664 -1.093 -3.273 1 97.75 115 VAL B C 1
ATOM 2389 O O . VAL B 1 115 ? -14.992 -2.098 -3.531 1 97.75 115 VAL B O 1
ATOM 2392 N N . PHE B 1 116 ? -15.141 0.037 -2.729 1 98.19 116 PHE B N 1
ATOM 2393 C CA . PHE B 1 116 ? -13.727 0.102 -2.365 1 98.19 116 PHE B CA 1
ATOM 2394 C C . PHE B 1 116 ? -13.367 -1.003 -1.378 1 98.19 116 PHE B C 1
ATOM 2396 O O . PHE B 1 116 ? -12.375 -1.708 -1.559 1 98.19 116 PHE B O 1
ATOM 2403 N N . ASP B 1 117 ? -14.219 -1.207 -0.375 1 97.81 117 ASP B N 1
ATOM 2404 C CA . ASP B 1 117 ? -14.016 -2.242 0.632 1 97.81 117 ASP B CA 1
ATOM 2405 C C . ASP B 1 117 ? -14.023 -3.633 0.001 1 97.81 117 ASP B C 1
ATOM 2407 O O . ASP B 1 117 ? -13.203 -4.484 0.341 1 97.81 117 ASP B O 1
ATOM 2411 N N . ALA B 1 118 ? -14.945 -3.801 -0.855 1 97.62 118 ALA B N 1
ATOM 2412 C CA . ALA B 1 118 ? -15.062 -5.102 -1.514 1 97.62 118 ALA B CA 1
ATOM 2413 C C . ALA B 1 118 ? -13.836 -5.402 -2.363 1 97.62 118 ALA B C 1
ATOM 2415 O O . ALA B 1 118 ? -13.305 -6.516 -2.328 1 97.62 118 ALA B O 1
ATOM 2416 N N . ASN B 1 119 ? -13.43 -4.426 -3.145 1 97.88 119 ASN B N 1
ATOM 2417 C CA . ASN B 1 119 ? -12.242 -4.598 -3.971 1 97.88 119 ASN B CA 1
ATOM 2418 C C . ASN B 1 119 ? -11 -4.844 -3.117 1 97.88 119 ASN B C 1
ATOM 2420 O O . ASN B 1 119 ? -10.172 -5.691 -3.455 1 97.88 119 ASN B O 1
ATOM 2424 N N . TYR B 1 120 ? -10.906 -4.094 -2.01 1 98.06 120 TYR B N 1
ATOM 2425 C CA . TYR B 1 120 ? -9.75 -4.281 -1.139 1 98.06 120 TYR B CA 1
ATOM 2426 C C . TYR B 1 120 ? -9.758 -5.676 -0.523 1 98.06 120 TYR B C 1
ATOM 2428 O O . TYR B 1 120 ? -8.711 -6.32 -0.424 1 98.06 120 TYR B O 1
ATOM 2436 N N . ARG B 1 121 ? -10.914 -6.148 -0.08 1 96.5 121 ARG B N 1
ATOM 2437 C CA . ARG B 1 121 ? -11.023 -7.48 0.511 1 96.5 121 ARG B CA 1
ATOM 2438 C C . ARG B 1 121 ? -10.531 -8.555 -0.455 1 96.5 121 ARG B C 1
ATOM 2440 O O . ARG B 1 121 ? -9.953 -9.555 -0.033 1 96.5 121 ARG B O 1
ATOM 2447 N N . ARG B 1 122 ? -10.742 -8.352 -1.675 1 94.69 122 ARG B N 1
ATOM 2448 C CA . ARG B 1 122 ? -10.336 -9.328 -2.682 1 94.69 122 ARG B CA 1
ATOM 2449 C C . ARG B 1 122 ? -8.812 -9.438 -2.748 1 94.69 122 ARG B C 1
ATOM 2451 O O . ARG B 1 122 ? -8.273 -10.539 -2.867 1 94.69 122 ARG B O 1
ATOM 2458 N N . ILE B 1 123 ? -8.125 -8.258 -2.662 1 95.19 123 ILE B N 1
ATOM 2459 C CA . ILE B 1 123 ? -6.668 -8.344 -2.756 1 95.19 123 ILE B CA 1
ATOM 2460 C C . ILE B 1 123 ? -6.086 -8.75 -1.402 1 95.19 123 ILE B C 1
ATOM 2462 O O . ILE B 1 123 ? -5.051 -9.414 -1.338 1 95.19 123 ILE B O 1
ATOM 2466 N N . GLU B 1 124 ? -6.77 -8.398 -0.315 1 94 124 GLU B N 1
ATOM 2467 C CA . GLU B 1 124 ? -6.352 -8.828 1.017 1 94 124 GLU B CA 1
ATOM 2468 C C . GLU B 1 124 ? -6.348 -10.352 1.129 1 94 124 GLU B C 1
ATOM 2470 O O . GLU B 1 124 ? -5.43 -10.938 1.711 1 94 124 GLU B O 1
ATOM 2475 N N . LYS B 1 125 ? -7.324 -10.945 0.539 1 89.5 125 LYS B N 1
ATOM 2476 C CA . LYS B 1 125 ? -7.438 -12.406 0.545 1 89.5 125 LYS B CA 1
ATOM 2477 C C . LYS B 1 125 ? -6.297 -13.055 -0.231 1 89.5 125 LYS B C 1
ATOM 2479 O O . LYS B 1 125 ? -5.988 -14.227 -0.028 1 89.5 125 LYS B O 1
ATOM 2484 N N . LYS B 1 126 ? -5.719 -12.289 -1.126 1 87.25 126 LYS B N 1
ATOM 2485 C CA . LYS B 1 126 ? -4.594 -12.781 -1.915 1 87.25 126 LYS B CA 1
ATOM 2486 C C . LYS B 1 126 ? -3.264 -12.461 -1.238 1 87.25 126 LYS B C 1
ATOM 2488 O O . LYS B 1 126 ? -2.205 -12.562 -1.861 1 87.25 126 LYS B O 1
ATOM 2493 N N . GLY B 1 127 ? -3.342 -11.93 0.025 1 85.69 127 GLY B N 1
ATOM 2494 C CA . GLY B 1 127 ? -2.135 -11.664 0.789 1 85.69 127 GLY B CA 1
ATOM 2495 C C . GLY B 1 127 ? -1.608 -10.258 0.603 1 85.69 127 GLY B C 1
ATOM 2496 O O . GLY B 1 127 ? -0.524 -9.922 1.085 1 85.69 127 GLY B O 1
ATOM 2497 N N . MET B 1 128 ? -2.303 -9.406 -0.127 1 92.31 128 MET B N 1
ATOM 2498 C CA . MET B 1 128 ? -1.891 -8.023 -0.376 1 92.31 128 MET B CA 1
ATOM 2499 C C . MET B 1 128 ? -2.572 -7.07 0.598 1 92.31 128 MET B C 1
ATOM 2501 O O . MET B 1 128 ? -3.555 -6.414 0.247 1 92.31 128 MET B O 1
ATOM 2505 N N . LYS B 1 129 ? -2.025 -7.027 1.737 1 94.69 129 LYS B N 1
ATOM 2506 C CA . LYS B 1 129 ? -2.574 -6.184 2.795 1 94.69 129 LYS B CA 1
ATOM 2507 C C . LYS B 1 129 ? -1.916 -4.805 2.797 1 94.69 129 LYS B C 1
ATOM 2509 O O . LYS B 1 129 ? -0.689 -4.699 2.752 1 94.69 129 LYS B O 1
ATOM 2514 N N . LEU B 1 130 ? -2.713 -3.781 2.818 1 97.31 130 LEU B N 1
ATOM 2515 C CA . LEU B 1 130 ? -2.219 -2.408 2.848 1 97.31 130 LEU B CA 1
ATOM 2516 C C . LEU B 1 130 ? -2.332 -1.819 4.25 1 97.31 130 LEU B C 1
ATOM 2518 O O . LEU B 1 130 ? -3.289 -2.107 4.973 1 97.31 130 LEU B O 1
ATOM 2522 N N . PRO B 1 131 ? -1.398 -0.986 4.633 1 95.38 131 PRO B N 1
ATOM 2523 C CA . PRO B 1 131 ? -1.545 -0.263 5.898 1 95.38 131 PRO B CA 1
ATOM 2524 C C . PRO B 1 131 ? -2.744 0.682 5.902 1 95.38 131 PRO B C 1
ATOM 2526 O O . PRO B 1 131 ? -3.117 1.217 4.855 1 95.38 131 PRO B O 1
ATOM 2529 N N . PRO B 1 132 ? -3.221 0.949 7.141 1 95.62 132 PRO B N 1
ATOM 2530 C CA . PRO B 1 132 ? -4.426 1.775 7.242 1 95.62 132 PRO B CA 1
ATOM 2531 C C . PRO B 1 132 ? -4.227 3.18 6.676 1 95.62 132 PRO B C 1
ATOM 2533 O O . PRO B 1 132 ? -5.156 3.752 6.098 1 95.62 132 PRO B O 1
ATOM 2536 N N . GLU B 1 133 ? -3.047 3.734 6.867 1 93.94 133 GLU B N 1
ATOM 2537 C CA . GLU B 1 133 ? -2.771 5.078 6.367 1 93.94 133 GLU B CA 1
ATOM 2538 C C . GLU B 1 133 ? -2.852 5.129 4.844 1 93.94 133 GLU B C 1
ATOM 2540 O O . GLU B 1 133 ? -3.422 6.062 4.277 1 93.94 133 GLU B O 1
ATOM 2545 N N . ILE B 1 134 ? -2.328 4.113 4.191 1 96.88 134 ILE B N 1
ATOM 2546 C CA . ILE B 1 134 ? -2.342 4.051 2.732 1 96.88 134 ILE B CA 1
ATOM 2547 C C . ILE B 1 134 ? -3.768 3.816 2.24 1 96.88 134 ILE B C 1
ATOM 2549 O O . ILE B 1 134 ? -4.203 4.426 1.261 1 96.88 134 ILE B O 1
ATOM 2553 N N . LEU B 1 135 ? -4.508 2.967 2.961 1 97.75 135 LEU B N 1
ATOM 2554 C CA . LEU B 1 135 ? -5.898 2.717 2.607 1 97.75 135 LEU B CA 1
ATOM 2555 C C . LEU B 1 135 ? -6.715 4.004 2.672 1 97.75 135 LEU B C 1
ATOM 2557 O O . LEU B 1 135 ? -7.535 4.266 1.79 1 97.75 135 LEU B O 1
ATOM 2561 N N . ALA B 1 136 ? -6.453 4.773 3.668 1 97.44 136 ALA B N 1
ATOM 2562 C CA . ALA B 1 136 ? -7.168 6.039 3.822 1 97.44 136 ALA B CA 1
ATOM 2563 C C . ALA B 1 136 ? -6.898 6.969 2.643 1 97.44 136 ALA B C 1
ATOM 2565 O O . ALA B 1 136 ? -7.828 7.52 2.051 1 97.44 136 ALA B O 1
ATOM 2566 N N . PHE B 1 137 ? -5.625 7.113 2.303 1 97.19 137 PHE B N 1
ATOM 2567 C CA . PHE B 1 137 ? -5.254 7.984 1.193 1 97.19 137 PHE B CA 1
ATOM 2568 C C . PHE B 1 137 ? -5.863 7.484 -0.112 1 97.19 137 PHE B C 1
ATOM 2570 O O . PHE B 1 137 ? -6.367 8.273 -0.911 1 97.19 137 PHE B O 1
ATOM 2577 N N . LYS B 1 138 ? -5.832 6.188 -0.34 1 97.88 138 LYS B N 1
ATOM 2578 C CA . LYS B 1 138 ? -6.383 5.617 -1.566 1 97.88 138 LYS B CA 1
ATOM 2579 C C . LYS B 1 138 ? -7.891 5.824 -1.639 1 97.88 138 LYS B C 1
ATOM 2581 O O . LYS B 1 138 ? -8.43 6.16 -2.697 1 97.88 138 LYS B O 1
ATOM 2586 N N . LEU B 1 139 ? -8.547 5.574 -0.497 1 98 139 LEU B N 1
ATOM 2587 C CA . LEU B 1 139 ? -9.984 5.781 -0.456 1 98 139 LEU B CA 1
ATOM 2588 C C . LEU B 1 139 ? -10.344 7.207 -0.856 1 98 139 LEU B C 1
ATOM 2590 O O . LEU B 1 139 ? -11.234 7.422 -1.681 1 98 139 LEU B O 1
ATOM 2594 N N . LEU B 1 140 ? -9.633 8.133 -0.323 1 97.06 140 LEU B N 1
ATOM 2595 C CA . LEU B 1 140 ? -9.922 9.539 -0.584 1 97.06 140 LEU B CA 1
ATOM 2596 C C . LEU B 1 140 ? -9.594 9.898 -2.031 1 97.06 140 LEU B C 1
ATOM 2598 O O . LEU B 1 140 ? -10.344 10.648 -2.67 1 97.06 140 LEU B O 1
ATOM 2602 N N . ARG B 1 141 ? -8.562 9.352 -2.518 1 95.06 141 ARG B N 1
ATOM 2603 C CA . ARG B 1 141 ? -8.18 9.602 -3.902 1 95.06 141 ARG B CA 1
ATOM 2604 C C . ARG B 1 141 ? -9.234 9.086 -4.867 1 95.06 141 ARG B C 1
ATOM 2606 O O . ARG B 1 141 ? -9.461 9.672 -5.926 1 95.06 141 ARG B O 1
ATOM 2613 N N . ARG B 1 142 ? -9.852 8.055 -4.512 1 94.94 142 ARG B N 1
ATOM 2614 C CA . ARG B 1 142 ? -10.789 7.391 -5.41 1 94.94 142 ARG B CA 1
ATOM 2615 C C . ARG B 1 142 ? -12.195 7.941 -5.238 1 94.94 142 ARG B C 1
ATOM 2617 O O . ARG B 1 142 ? -13.086 7.648 -6.043 1 94.94 142 ARG B O 1
ATOM 2624 N N . ALA B 1 143 ? -12.438 8.695 -4.258 1 95.38 143 ALA B N 1
ATOM 2625 C CA . ALA B 1 143 ? -13.766 9.18 -3.889 1 95.38 143 ALA B CA 1
ATOM 2626 C C . ALA B 1 143 ? -14.234 10.273 -4.84 1 95.38 143 ALA B C 1
ATOM 2628 O O . ALA B 1 143 ? -15.414 10.641 -4.844 1 95.38 143 ALA B O 1
ATOM 2629 N N . ASN B 1 144 ? -13.367 10.75 -5.777 1 92.44 144 ASN B N 1
ATOM 2630 C CA . ASN B 1 144 ? -13.719 11.805 -6.719 1 92.44 144 ASN B CA 1
ATOM 2631 C C . ASN B 1 144 ? -14.281 13.031 -6 1 92.44 144 ASN B C 1
ATOM 2633 O O . ASN B 1 144 ? -15.352 13.523 -6.355 1 92.44 144 ASN B O 1
ATOM 2637 N N . ILE B 1 145 ? -13.648 13.461 -4.93 1 93.69 145 ILE B N 1
ATOM 2638 C CA . ILE B 1 145 ? -13.953 14.68 -4.191 1 93.69 145 ILE B CA 1
ATOM 2639 C C . ILE B 1 145 ? -12.875 15.727 -4.449 1 93.69 145 ILE B C 1
ATOM 2641 O O . ILE B 1 145 ? -11.844 15.422 -5.055 1 93.69 145 ILE B O 1
ATOM 2645 N N . THR B 1 146 ? -13.18 16.938 -4.074 1 92.62 146 THR B N 1
ATOM 2646 C CA . THR B 1 146 ? -12.234 18.031 -4.332 1 92.62 146 THR B CA 1
ATOM 2647 C C . THR B 1 146 ? -11.008 17.906 -3.432 1 92.62 146 THR B C 1
ATOM 2649 O O . THR B 1 146 ? -11.047 17.188 -2.422 1 92.62 146 THR B O 1
ATOM 2652 N N . LYS B 1 147 ? -9.953 18.5 -3.801 1 91.38 147 LYS B N 1
ATOM 2653 C CA . LYS B 1 147 ? -8.75 18.516 -2.979 1 91.38 147 LYS B CA 1
ATOM 2654 C C . LYS B 1 147 ? -9.031 19.141 -1.61 1 91.38 147 LYS B C 1
ATOM 2656 O O . LYS B 1 147 ? -8.461 18.703 -0.603 1 91.38 147 LYS B O 1
ATOM 2661 N N . GLU B 1 148 ? -9.82 20.188 -1.603 1 89.5 148 GLU B N 1
ATOM 2662 C CA . GLU B 1 148 ? -10.188 20.828 -0.346 1 89.5 148 GLU B CA 1
ATOM 2663 C C . GLU B 1 148 ? -10.914 19.859 0.583 1 89.5 148 GLU B C 1
ATOM 2665 O O . GLU B 1 148 ? -10.609 19.781 1.774 1 89.5 148 GLU B O 1
ATOM 2670 N N . GLU B 1 149 ? -11.828 19.125 0.038 1 92.75 149 GLU B N 1
ATOM 2671 C CA . GLU B 1 149 ? -12.555 18.125 0.817 1 92.75 149 GLU B CA 1
ATOM 2672 C C . GLU B 1 149 ? -11.617 17.031 1.319 1 92.75 149 GLU B C 1
ATOM 2674 O O . GLU B 1 149 ? -11.719 16.594 2.467 1 92.75 149 GLU B O 1
ATOM 2679 N N . THR B 1 150 ? -10.719 16.609 0.463 1 95 150 THR B N 1
ATOM 2680 C CA . THR B 1 150 ? -9.727 15.609 0.839 1 95 150 THR B CA 1
ATOM 2681 C C . THR B 1 150 ? -8.914 16.078 2.039 1 95 150 THR B C 1
ATOM 2683 O O . THR B 1 150 ? -8.711 15.328 2.996 1 95 150 THR B O 1
ATOM 2686 N N . MET B 1 151 ? -8.562 17.359 2.016 1 90.38 151 MET B N 1
ATOM 2687 C CA . MET B 1 151 ? -7.738 17.922 3.086 1 90.38 151 MET B CA 1
ATOM 2688 C C . MET B 1 151 ? -8.531 18.047 4.379 1 90.38 151 MET B C 1
ATOM 2690 O O . MET B 1 151 ? -7.984 17.875 5.469 1 90.38 151 MET B O 1
ATOM 2694 N N . ILE B 1 152 ? -9.75 18.328 4.277 1 89.88 152 ILE B N 1
ATOM 2695 C CA . ILE B 1 152 ? -10.602 18.391 5.457 1 89.88 152 ILE B CA 1
ATOM 2696 C C . ILE B 1 152 ? -10.625 17.031 6.148 1 89.88 152 ILE B C 1
ATOM 2698 O O . ILE B 1 152 ? -10.445 16.938 7.367 1 89.88 152 ILE B O 1
ATOM 2702 N N . VAL B 1 153 ? -10.789 15.992 5.348 1 93.44 153 VAL B N 1
ATOM 2703 C CA . VAL B 1 153 ? -10.828 14.648 5.914 1 93.44 153 VAL B CA 1
ATOM 2704 C C . VAL B 1 153 ? -9.469 14.297 6.516 1 93.44 153 VAL B C 1
ATOM 2706 O O . VAL B 1 153 ? -9.391 13.898 7.68 1 93.44 153 VAL B O 1
ATOM 2709 N N . LEU B 1 154 ? -8.422 14.508 5.793 1 93 154 LEU B N 1
ATOM 2710 C CA . LEU B 1 154 ? -7.082 14.117 6.23 1 93 154 LEU B CA 1
ATOM 2711 C C . LEU B 1 154 ? -6.695 14.844 7.512 1 93 154 LEU B C 1
ATOM 2713 O O . LEU B 1 154 ? -6.105 14.25 8.414 1 93 154 LEU B O 1
ATOM 2717 N N . THR B 1 155 ? -7.023 16.078 7.57 1 87.44 155 THR B N 1
ATOM 2718 C CA . THR B 1 155 ? -6.633 16.891 8.719 1 87.44 155 THR B CA 1
ATOM 2719 C C . THR B 1 155 ? -7.441 16.5 9.953 1 87.44 155 THR B C 1
ATOM 2721 O O . THR B 1 155 ? -7 16.703 11.086 1 87.44 155 THR B O 1
ATOM 2724 N N . GLY B 1 156 ? -8.547 15.938 9.711 1 85.44 156 GLY B N 1
ATOM 2725 C CA . GLY B 1 156 ? -9.406 15.562 10.82 1 85.44 156 GLY B CA 1
ATOM 2726 C C . GLY B 1 156 ? -9.078 14.203 11.406 1 85.44 156 GLY B C 1
ATOM 2727 O O . GLY B 1 156 ? -9.625 13.812 12.438 1 85.44 156 GLY B O 1
ATOM 2728 N N . LEU B 1 157 ? -8.195 13.461 10.82 1 89.06 157 LEU B N 1
ATOM 2729 C CA . LEU B 1 157 ? -7.867 12.117 11.281 1 89.06 157 LEU B CA 1
ATOM 2730 C C . LEU B 1 157 ? -6.949 12.164 12.5 1 89.06 157 LEU B C 1
ATOM 2732 O O . LEU B 1 157 ? -6.203 13.133 12.68 1 89.06 157 LEU B O 1
ATOM 2736 N N . ASN B 1 158 ? -7.039 11.164 13.328 1 85.44 158 ASN B N 1
ATOM 2737 C CA . ASN B 1 158 ? -6.164 11.008 14.484 1 85.44 158 ASN B CA 1
ATOM 2738 C C . ASN B 1 158 ? -4.984 10.086 14.18 1 85.44 158 ASN B C 1
ATOM 2740 O O . ASN B 1 158 ? -5.074 8.875 14.367 1 85.44 158 ASN B O 1
ATOM 2744 N N . TYR B 1 159 ? -3.875 10.562 13.875 1 82.56 159 TYR B N 1
ATOM 2745 C CA . TYR B 1 159 ? -2.717 9.82 13.398 1 82.56 159 TYR B CA 1
ATOM 2746 C C . TYR B 1 159 ? -1.987 9.141 14.555 1 82.56 159 TYR B C 1
ATOM 2748 O O . TYR B 1 159 ? -1.083 8.336 14.336 1 82.56 159 TYR B O 1
ATOM 2756 N N . ASN B 1 160 ? -2.393 9.43 15.711 1 77.12 160 ASN B N 1
ATOM 2757 C CA . ASN B 1 160 ? -1.824 8.766 16.875 1 77.12 160 ASN B CA 1
ATOM 2758 C C . ASN B 1 160 ? -2.348 7.34 17.016 1 77.12 160 ASN B C 1
ATOM 2760 O O . ASN B 1 160 ? -1.772 6.531 17.75 1 77.12 160 ASN B O 1
ATOM 2764 N N . VAL B 1 161 ? -3.477 7.152 16.406 1 86.44 161 VAL B N 1
ATOM 2765 C CA . VAL B 1 161 ? -4.051 5.809 16.391 1 86.44 161 VAL B CA 1
ATOM 2766 C C . VAL B 1 161 ? -4.094 5.293 14.953 1 86.44 161 VAL B C 1
ATOM 2768 O O . VAL B 1 161 ? -5.156 5.289 14.32 1 86.44 161 VAL B O 1
ATOM 2771 N N . THR B 1 162 ? -3.008 4.773 14.516 1 86.75 162 THR B N 1
ATOM 2772 C CA . THR B 1 162 ? -2.797 4.453 13.109 1 86.75 162 THR B CA 1
ATOM 2773 C C . THR B 1 162 ? -3.734 3.334 12.664 1 86.75 162 THR B C 1
ATOM 2775 O O . THR B 1 162 ? -4.219 3.34 11.531 1 86.75 162 THR B O 1
ATOM 2778 N N . GLU B 1 163 ? -4.082 2.461 13.555 1 92.12 163 GLU B N 1
ATOM 2779 C CA . GLU B 1 163 ? -4.867 1.278 13.211 1 92.12 163 GLU B CA 1
ATOM 2780 C C . GLU B 1 163 ? -6.293 1.657 12.82 1 92.12 163 GLU B C 1
ATOM 2782 O O . GLU B 1 163 ? -6.984 0.889 12.148 1 92.12 163 GLU B O 1
ATOM 2787 N N . THR B 1 164 ? -6.695 2.844 13.211 1 94.69 164 THR B N 1
ATOM 2788 C CA . THR B 1 164 ? -8.086 3.213 12.969 1 94.69 164 THR B CA 1
ATOM 2789 C C . THR B 1 164 ? -8.188 4.266 11.867 1 94.69 164 THR B C 1
ATOM 2791 O O . THR B 1 164 ? -9.273 4.762 11.57 1 94.69 164 THR B O 1
ATOM 2794 N N . LEU B 1 165 ? -7.133 4.613 11.242 1 95.06 165 LEU B N 1
ATOM 2795 C CA . LEU B 1 165 ? -7.113 5.711 10.281 1 95.06 165 LEU B CA 1
ATOM 2796 C C . LEU B 1 165 ? -8.062 5.438 9.117 1 95.06 165 LEU B C 1
ATOM 2798 O O . LEU B 1 165 ? -8.766 6.344 8.664 1 95.06 165 LEU B O 1
ATOM 2802 N N . TYR B 1 166 ? -8.062 4.227 8.656 1 97.56 166 TYR B N 1
ATOM 2803 C CA . TYR B 1 166 ? -8.93 3.875 7.539 1 97.56 166 TYR B CA 1
ATOM 2804 C C . TYR B 1 166 ? -10.398 4.02 7.918 1 97.56 166 TYR B C 1
ATOM 2806 O O . TYR B 1 166 ? -11.188 4.613 7.18 1 97.56 166 TYR B O 1
ATOM 2814 N N . ASP B 1 167 ? -10.766 3.539 9.062 1 97.44 167 ASP B N 1
ATOM 2815 C CA . ASP B 1 167 ? -12.133 3.654 9.539 1 97.44 167 ASP B CA 1
ATOM 2816 C C . ASP B 1 167 ? -12.516 5.113 9.781 1 97.44 167 ASP B C 1
ATOM 2818 O O . ASP B 1 167 ? -13.633 5.527 9.477 1 97.44 167 ASP B O 1
ATOM 2822 N N . GLN B 1 168 ? -11.633 5.816 10.312 1 96.25 168 GLN B N 1
ATOM 2823 C CA . GLN B 1 168 ? -11.867 7.242 10.508 1 96.25 168 GLN B CA 1
ATOM 2824 C C . GLN B 1 168 ? -12.125 7.949 9.18 1 96.25 168 GLN B C 1
ATOM 2826 O O . GLN B 1 168 ? -13.023 8.789 9.078 1 96.25 168 GLN B O 1
ATOM 2831 N N . ALA B 1 169 ? -11.281 7.66 8.203 1 97.12 169 ALA B N 1
ATOM 2832 C CA . ALA B 1 169 ? -11.438 8.273 6.887 1 97.12 169 ALA B CA 1
ATOM 2833 C C . ALA B 1 169 ? -12.812 7.969 6.297 1 97.12 169 ALA B C 1
ATOM 2835 O O . ALA B 1 169 ? -13.469 8.852 5.738 1 97.12 169 ALA B O 1
ATOM 2836 N N . LYS B 1 170 ? -13.25 6.691 6.434 1 97.25 170 LYS B N 1
ATOM 2837 C CA . LYS B 1 170 ? -14.57 6.301 5.949 1 97.25 170 LYS B CA 1
ATOM 2838 C C . LYS B 1 170 ? -15.672 7.129 6.609 1 97.25 170 LYS B C 1
ATOM 2840 O O . LYS B 1 170 ? -16.547 7.664 5.93 1 97.25 170 LYS B O 1
ATOM 2845 N N . GLN B 1 171 ? -15.555 7.246 7.848 1 96.12 171 GLN B N 1
ATOM 2846 C CA . GLN B 1 171 ? -16.562 7.98 8.602 1 96.12 171 GLN B CA 1
ATOM 2847 C C . GLN B 1 171 ? -16.578 9.461 8.219 1 96.12 171 GLN B C 1
ATOM 2849 O O . GLN B 1 171 ? -17.641 10.047 8.023 1 96.12 171 GLN B O 1
ATOM 2854 N N . SER B 1 172 ? -15.453 10.055 8.18 1 95.06 172 SER B N 1
ATOM 2855 C CA . SER B 1 172 ? -15.352 11.461 7.82 1 95.06 172 SER B CA 1
ATOM 2856 C C . SER B 1 172 ? -15.883 11.719 6.41 1 95.06 172 SER B C 1
ATOM 2858 O O . SER B 1 172 ? -16.547 12.727 6.168 1 95.06 172 SER B O 1
ATOM 2860 N N . LEU B 1 173 ? -15.523 10.812 5.516 1 95.06 173 LEU B N 1
ATOM 2861 C CA . LEU B 1 173 ? -15.992 10.93 4.137 1 95.06 173 LEU B CA 1
ATOM 2862 C C . LEU B 1 173 ? -17.516 10.883 4.074 1 95.06 173 LEU B C 1
ATOM 2864 O O . LEU B 1 173 ? -18.125 11.641 3.32 1 95.06 173 LEU B O 1
ATOM 2868 N N . LYS B 1 174 ? -18.125 10.047 4.855 1 93.81 174 LYS B N 1
ATOM 2869 C CA . LYS B 1 174 ? -19.578 9.953 4.914 1 93.81 174 LYS B CA 1
ATOM 2870 C C . LYS B 1 174 ? -20.203 11.258 5.402 1 93.81 174 LYS B C 1
ATOM 2872 O O . LYS B 1 174 ? -21.281 11.648 4.953 1 93.81 174 LYS B O 1
ATOM 2877 N N . SER B 1 175 ? -19.516 11.922 6.223 1 90 175 SER B N 1
ATOM 2878 C CA . SER B 1 175 ? -20.031 13.133 6.855 1 90 175 SER B CA 1
ATOM 2879 C C . SER B 1 175 ? -19.922 14.328 5.918 1 90 175 SER B C 1
ATOM 2881 O O . SER B 1 175 ? -20.562 15.359 6.145 1 90 175 SER B O 1
ATOM 2883 N N . LEU B 1 176 ? -19.078 14.273 4.895 1 84.38 176 LEU B N 1
ATOM 2884 C CA . LEU B 1 176 ? -18.969 15.359 3.926 1 84.38 176 LEU B CA 1
ATOM 2885 C C . LEU B 1 176 ? -20.266 15.531 3.156 1 84.38 176 LEU B C 1
ATOM 2887 O O . LEU B 1 176 ? -20.516 16.594 2.578 1 84.38 176 LEU B O 1
ATOM 2891 N N . GLN B 1 177 ? -21.031 14.555 2.861 1 72.81 177 GLN B N 1
ATOM 2892 C CA . GLN B 1 177 ? -22.266 14.617 2.076 1 72.81 177 GLN B CA 1
ATOM 2893 C C . GLN B 1 177 ? -23.406 15.188 2.9 1 72.81 177 GLN B C 1
ATOM 2895 O O . GLN B 1 177 ? -24.469 15.508 2.359 1 72.81 177 GLN B O 1
ATOM 2900 N N . PHE B 1 178 ? -23.156 15.227 4.148 1 58.38 178 PHE B N 1
ATOM 2901 C CA . PHE B 1 178 ? -24.219 15.828 4.938 1 58.38 178 PHE B CA 1
ATOM 2902 C C . PHE B 1 178 ? -23.828 17.234 5.395 1 58.38 178 PHE B C 1
ATOM 2904 O O . PHE B 1 178 ? -22.641 17.531 5.539 1 58.38 178 PHE B O 1
#

Foldseek 3Di:
DLPQDQQDADDPLDAVVVSLVSLVVCVVRHPDQLLCSLVRHLVRYDCDDPLNLSVCCPVPPPNNCCRDSCNNVVNSVSCCVRRVVVLVVQLVVLVVCLQPAADDPPDDLLVLVVVNVVSQVSNVSVVDDDFLVVLLVSSLVRSPDDPVLSCVQVVPADVVCRNCRNVSSSVSSNVVVD/DLPQDQQDADDPLDAVVVSLVSLVVCVVRHPDQLLCSLVRHLVRYDCDDPLNLSVCCPVPPPNNCCRDSCNNVVNSVSCCVRRNVVLVVQLVVLVCCLQPAADDPPDDLLVLVVVNVVSQVSNVSVVDDDFLVVLLLSSLVRSPDDPVLSCVQVVPADVVCRNCRNVSSSVSSNVVVD

pLDDT: mean 90.0, std 9.15, range [36.47, 98.19]

Secondary structure (DSSP, 8-state):
-----PPPPP-TTS-HHHHHHHHHHHHHH--S-HHHHHHHHHHHS-SSSTT-HHHHHHHHS-HHHHTSTTHHHHHHHHHIIIIIHHHHHHHHHHHHHHHH----TTS-HHHHHHHHHHHHHHHHTTT-PPPHHHHHHHHHHHTT--HHHHHHHHHHS-TTSGGGHHHHHHHHHHHTT-/-----PPPPP-TTS-HHHHHHHHHHHHHH--S-HHHHHHHHHHHS-SSSTT-HHHHHHHHS-HHHHTSTTHHHHHHHHHIIIIIHHHHHHHHHHHHHHHH----TTS-HHHHHHHHHHHHHHHHTTT-PPPHHHHHHHHHHHTT--HHHHHHHHHHS-TTSGGGHHHHHHHHHHHTT-

Solvent-accessible surface area (backbone atoms only — not comparable to full-atom values): 19883 Å² total; per-residue (Å²): 128,80,78,82,67,75,78,70,70,63,52,92,88,48,58,50,67,58,48,51,50,46,47,56,53,46,63,72,68,45,83,66,56,50,38,47,45,16,48,58,48,52,69,46,36,44,74,84,44,95,76,32,53,30,58,49,45,68,71,71,44,55,66,72,56,25,46,28,70,58,2,40,59,53,48,50,54,51,42,49,63,48,48,41,41,50,49,50,50,50,47,49,50,43,44,50,53,47,72,64,53,62,45,52,92,86,53,51,67,67,55,42,50,50,52,50,50,50,38,48,50,58,27,37,74,70,70,51,65,74,48,33,63,53,48,28,52,50,50,52,67,28,56,69,63,53,70,69,55,46,47,54,44,62,64,66,52,59,78,89,45,50,88,46,33,31,61,48,41,53,52,45,56,58,50,67,83,98,126,81,79,81,68,75,74,70,70,64,52,90,90,50,56,50,67,57,48,51,51,47,48,55,54,45,63,72,67,47,85,66,55,49,36,47,46,16,50,56,46,51,68,44,36,44,73,84,42,95,76,32,53,31,57,49,46,66,70,70,43,56,65,72,55,26,46,28,70,57,2,40,61,54,46,51,55,53,43,50,63,47,48,42,42,51,50,48,50,49,47,49,52,42,44,49,53,47,72,63,54,62,46,52,90,88,52,52,67,68,56,41,50,50,52,51,51,51,38,47,51,56,29,37,73,69,70,51,66,73,47,33,62,53,48,28,53,52,50,53,67,26,56,68,64,54,70,68,57,47,48,53,44,60,64,67,52,59,76,88,46,49,86,46,32,31,61,46,42,53,52,46,55,56,50,67,81,98

Organism: Crassostrea virginica (NCBI:txid6565)

Radius of gyration: 27.61 Å; Cα contacts (8 Å, |Δi|>4): 385; chains: 2; bounding box: 46×86×62 Å

Nearest PDB structures (foldseek):
  8cl0-assembly1_F  TM=3.344E-01  e=3.734E+00  Human immunodeficiency virus 1
  7t15-assembly1_A  TM=4.478E-01  e=7.637E+00  Simian immunodeficiency virus - cpz
  8ty6-assembly1_E  TM=3.683E-01  e=5.214E+00  Human immunodeficiency virus 1
  8ty6-assembly1_F  TM=3.430E-01  e=7.637E+00  Human immunodeficiency virus 1
  7nlg-assembly2_C-2  TM=6.826E-01  e=9.032E+00  Saccharomyces cerevisiae